Protein AF-A0A7S2K920-F1 (afdb_monomer_lite)

Organism: NCBI:txid1333877

pLDDT: mean 74.58, std 16.19, range [29.73, 96.56]

Radius of gyration: 62.48 Å; chains: 1; bounding box: 174×34×189 Å

Structure (mmCIF, N/CA/C/O backbone):
data_AF-A0A7S2K920-F1
#
_entry.id   AF-A0A7S2K920-F1
#
loop_
_atom_site.group_PDB
_atom_site.id
_atom_site.type_symbol
_atom_site.label_atom_id
_atom_site.label_alt_id
_atom_site.label_comp_id
_atom_site.label_asym_id
_atom_site.label_entity_id
_atom_site.label_seq_id
_atom_site.pdbx_PDB_ins_code
_atom_site.Cartn_x
_atom_site.Cartn_y
_atom_site.Cartn_z
_atom_site.occupancy
_atom_site.B_iso_or_equiv
_atom_site.auth_seq_id
_atom_site.auth_comp_id
_atom_site.auth_asym_id
_atom_site.auth_atom_id
_atom_site.pdbx_PDB_model_num
ATOM 1 N N . GLY A 1 1 ? -125.635 1.449 129.307 1.00 36.34 1 GLY A N 1
ATOM 2 C CA . GLY A 1 1 ? -125.920 0.039 129.609 1.00 36.34 1 GLY A CA 1
ATOM 3 C C . GLY A 1 1 ? -125.284 -0.800 128.534 1.00 36.34 1 GLY A C 1
ATOM 4 O O . GLY A 1 1 ? -125.425 -0.451 127.369 1.00 36.34 1 GLY A O 1
ATOM 5 N N . THR A 1 2 ? -124.521 -1.807 128.937 1.00 42.47 2 THR A N 1
ATOM 6 C CA . THR A 1 2 ? -124.065 -2.918 128.097 1.00 42.47 2 THR A CA 1
ATOM 7 C C . THR A 1 2 ? -125.245 -3.840 127.763 1.00 42.47 2 THR A C 1
ATOM 9 O O . THR A 1 2 ? -126.232 -3.823 128.497 1.00 42.47 2 THR A O 1
ATOM 12 N N . ASP A 1 3 ? -125.154 -4.584 126.651 1.00 44.59 3 ASP A N 1
ATOM 13 C CA . ASP A 1 3 ? -125.366 -6.050 126.553 1.00 44.59 3 ASP A CA 1
ATOM 14 C C . ASP A 1 3 ? -125.820 -6.501 125.145 1.00 44.59 3 ASP A C 1
ATOM 16 O O . ASP A 1 3 ? -126.677 -5.875 124.525 1.00 44.59 3 ASP A O 1
ATOM 20 N N . GLY A 1 4 ? -125.275 -7.642 124.690 1.00 47.78 4 GLY A N 1
ATOM 21 C CA . GLY A 1 4 ? -125.864 -8.525 123.662 1.00 47.78 4 GLY A CA 1
ATOM 22 C C . GLY A 1 4 ? -125.189 -8.508 122.279 1.00 47.78 4 GLY A C 1
ATOM 23 O O . GLY A 1 4 ? -125.564 -7.696 121.447 1.00 47.78 4 GLY A O 1
ATOM 24 N N . THR A 1 5 ? -124.115 -9.270 122.008 1.00 49.41 5 THR A N 1
ATOM 25 C CA . THR A 1 5 ? -124.094 -10.674 121.496 1.00 49.41 5 THR A CA 1
ATOM 26 C C . THR A 1 5 ? -124.730 -10.794 120.098 1.00 49.41 5 THR A C 1
ATOM 28 O O . THR A 1 5 ? -125.907 -10.515 119.946 1.00 49.41 5 THR A O 1
ATOM 31 N N . SER A 1 6 ? -124.022 -11.173 119.027 1.00 45.69 6 SER A N 1
ATOM 32 C CA . SER A 1 6 ? -123.677 -12.574 118.727 1.00 45.69 6 SER A CA 1
ATOM 33 C C . SER A 1 6 ? -122.633 -12.731 117.605 1.00 45.69 6 SER A C 1
ATOM 35 O O . SER A 1 6 ? -122.536 -11.922 116.688 1.00 45.69 6 SER A O 1
ATOM 37 N N . ALA A 1 7 ? -121.872 -13.821 117.711 1.00 53.84 7 ALA A N 1
ATOM 38 C CA . ALA A 1 7 ? -120.702 -14.196 116.926 1.00 53.84 7 ALA A CA 1
ATOM 39 C C . ALA A 1 7 ? -120.964 -14.472 115.431 1.00 53.84 7 ALA A C 1
ATOM 41 O O . ALA A 1 7 ? -121.922 -15.158 115.076 1.00 53.84 7 ALA A O 1
ATOM 42 N N . GLN A 1 8 ? -120.034 -14.027 114.578 1.00 58.81 8 GLN A N 1
ATOM 43 C CA . GLN A 1 8 ? -119.962 -14.353 113.151 1.00 58.81 8 GLN A CA 1
ATOM 44 C C . GLN A 1 8 ? -118.648 -15.096 112.852 1.00 58.81 8 GLN A C 1
ATOM 46 O O . GLN A 1 8 ? -117.591 -14.735 113.366 1.00 58.81 8 GLN A O 1
ATOM 51 N N . GLY A 1 9 ? -118.755 -16.187 112.087 1.00 52.94 9 GLY A N 1
ATOM 52 C CA . GLY A 1 9 ? -117.751 -17.248 111.956 1.00 52.94 9 GLY A CA 1
ATOM 53 C C . GLY A 1 9 ? -116.398 -16.847 111.354 1.00 52.94 9 GLY A C 1
ATOM 54 O O . GLY A 1 9 ? -116.281 -15.898 110.583 1.00 52.94 9 GLY A O 1
ATOM 55 N N . MET A 1 10 ? -115.372 -17.624 111.713 1.00 56.47 10 MET A N 1
ATOM 56 C CA . MET A 1 10 ? -113.980 -17.448 111.289 1.00 56.47 10 MET A CA 1
ATOM 57 C C . MET A 1 10 ? -113.788 -17.707 109.786 1.00 56.47 10 MET A C 1
ATOM 59 O O . MET A 1 10 ? -114.275 -18.699 109.243 1.00 56.47 10 MET A O 1
ATOM 63 N N . GLN A 1 11 ? -113.022 -16.837 109.125 1.00 65.81 11 GLN A N 1
ATOM 64 C CA . GLN A 1 11 ? -112.606 -16.983 107.729 1.00 65.81 11 GLN A CA 1
ATOM 65 C C . GLN A 1 11 ? -111.514 -18.063 107.602 1.00 65.81 11 GLN A C 1
ATOM 67 O O . GLN A 1 11 ? -110.538 -18.054 108.352 1.00 65.81 11 GLN A O 1
ATOM 72 N N . GLY A 1 12 ? -111.681 -19.004 106.665 1.00 62.00 12 GLY A N 1
ATOM 73 C CA . GLY A 1 12 ? -110.702 -20.067 106.404 1.00 62.00 12 GLY A CA 1
ATOM 74 C C . GLY A 1 12 ? -109.358 -19.528 105.882 1.00 62.00 12 GLY A C 1
ATOM 75 O O . GLY A 1 12 ? -109.328 -18.461 105.264 1.00 62.00 12 GLY A O 1
ATOM 76 N N . PRO A 1 13 ? -108.237 -20.239 106.115 1.00 72.00 13 PRO A N 1
ATOM 77 C CA . PRO A 1 13 ? -106.909 -19.761 105.739 1.00 72.00 13 PRO A CA 1
ATOM 78 C C . PRO A 1 13 ? -106.759 -19.611 104.209 1.00 72.00 13 PRO A C 1
ATOM 80 O O . PRO A 1 13 ? -107.306 -20.427 103.462 1.00 72.00 13 PRO A O 1
ATOM 83 N N . PRO A 1 14 ? -105.994 -18.615 103.719 1.00 75.12 14 PRO A N 1
ATOM 84 C CA . PRO A 1 14 ? -105.718 -18.445 102.291 1.00 75.12 14 PRO A CA 1
ATOM 85 C C . PRO A 1 14 ? -105.053 -19.685 101.665 1.00 75.12 14 PRO A C 1
ATOM 87 O O . PRO A 1 14 ? -104.164 -20.297 102.260 1.00 75.12 14 PRO A O 1
ATOM 90 N N . GLY A 1 15 ? -105.471 -20.050 100.448 1.00 64.56 15 GLY A N 1
ATOM 91 C CA . GLY A 1 15 ? -104.930 -21.194 99.704 1.00 64.56 15 GLY A CA 1
ATOM 92 C C . GLY A 1 15 ? -103.431 -21.068 99.389 1.00 64.56 15 GLY A C 1
ATOM 93 O O . GLY A 1 15 ? -102.906 -19.970 99.208 1.00 64.56 15 GLY A O 1
ATOM 94 N N . LYS A 1 16 ? -102.726 -22.207 99.315 1.00 70.88 16 LYS A N 1
ATOM 95 C CA . LYS A 1 16 ? -101.277 -22.262 99.045 1.00 70.88 16 LYS A CA 1
ATOM 96 C C . LYS A 1 16 ? -100.944 -21.656 97.674 1.00 70.88 16 LYS A C 1
ATOM 98 O O . LYS A 1 16 ? -101.599 -21.971 96.684 1.00 70.88 16 LYS A O 1
ATOM 103 N N . ALA A 1 17 ? -99.890 -20.840 97.615 1.00 71.62 17 ALA A N 1
ATOM 104 C CA . ALA A 1 17 ? -99.399 -20.235 96.377 1.00 71.62 17 ALA A CA 1
ATOM 105 C C . ALA A 1 17 ? -99.019 -21.297 95.323 1.00 71.62 17 ALA A C 1
ATOM 107 O O . ALA A 1 17 ? -98.394 -22.312 95.644 1.00 71.62 17 ALA A O 1
ATOM 108 N N . GLY A 1 18 ? -99.388 -21.052 94.061 1.00 67.69 18 GLY A N 1
ATOM 109 C CA . GLY A 1 18 ? -99.068 -21.929 92.932 1.00 67.69 18 GLY A CA 1
ATOM 110 C C . GLY A 1 18 ? -97.559 -22.050 92.687 1.00 67.69 18 GLY A C 1
ATOM 111 O O . GLY A 1 18 ? -96.798 -21.110 92.920 1.00 67.69 18 GLY A O 1
ATOM 112 N N . ARG A 1 19 ? -97.109 -23.222 92.219 1.00 72.44 19 ARG A N 1
ATOM 113 C CA . ARG A 1 19 ? -95.690 -23.473 91.918 1.00 72.44 19 ARG A CA 1
ATOM 114 C C . ARG A 1 19 ? -95.221 -22.582 90.761 1.00 72.44 19 ARG A C 1
ATOM 116 O O . ARG A 1 19 ? -95.917 -22.445 89.759 1.00 72.44 19 ARG A O 1
ATOM 123 N N . ARG A 1 20 ? -94.020 -22.010 90.892 1.00 74.94 20 ARG A N 1
ATOM 124 C CA . ARG A 1 20 ? -93.349 -21.253 89.825 1.00 74.94 20 ARG A CA 1
ATOM 125 C C . ARG A 1 20 ? -93.059 -22.187 88.641 1.00 74.94 20 ARG A C 1
ATOM 127 O O . ARG A 1 20 ? -92.568 -23.294 88.856 1.00 74.94 20 ARG A O 1
ATOM 134 N N . GLY A 1 21 ? -93.377 -21.747 87.422 1.00 74.12 21 GLY A N 1
ATOM 135 C CA . GLY A 1 21 ? -93.100 -22.503 86.195 1.00 74.12 21 GLY A CA 1
ATOM 136 C C . GLY A 1 21 ? -91.595 -22.716 85.961 1.00 74.12 21 GLY A C 1
ATOM 137 O O . GLY A 1 21 ? -90.784 -21.965 86.512 1.00 74.12 21 GLY A O 1
ATOM 138 N N . PRO A 1 22 ? -91.206 -23.740 85.180 1.00 76.81 22 PRO A N 1
ATOM 139 C CA . PRO A 1 22 ? -89.803 -24.033 84.903 1.00 76.81 22 PRO A CA 1
ATOM 140 C C . PRO A 1 22 ? -89.124 -22.890 84.131 1.00 76.81 22 PRO A C 1
ATOM 142 O O . PRO A 1 22 ? -89.754 -22.194 83.335 1.00 76.81 22 PRO A O 1
ATOM 145 N N . VAL A 1 23 ? -87.826 -22.702 84.380 1.00 78.12 23 VAL A N 1
ATOM 146 C CA . VAL A 1 23 ? -86.980 -21.732 83.669 1.00 78.12 23 VAL A CA 1
ATOM 147 C C . VAL A 1 23 ? -86.791 -22.197 82.219 1.00 78.12 23 VAL A C 1
ATOM 149 O O . VAL A 1 23 ? -86.517 -23.372 81.985 1.00 78.12 23 VAL A O 1
ATOM 152 N N . GLY A 1 24 ? -86.960 -21.289 81.252 1.00 74.38 24 GLY A N 1
ATOM 153 C CA . GLY A 1 24 ? -86.782 -21.584 79.826 1.00 74.38 24 GLY A CA 1
ATOM 154 C C . GLY A 1 24 ? -85.335 -21.944 79.471 1.00 74.38 24 GLY A C 1
ATOM 155 O O . GLY A 1 24 ? -84.396 -21.470 80.109 1.00 74.38 24 GLY A O 1
ATOM 156 N N . PHE A 1 25 ? -85.153 -22.787 78.453 1.00 78.81 25 PHE A N 1
ATOM 157 C CA . PHE A 1 25 ? -83.826 -23.215 78.002 1.00 78.81 25 PHE A CA 1
ATOM 158 C C . PHE A 1 25 ? -83.006 -22.047 77.412 1.00 78.81 25 PHE A C 1
ATOM 160 O O . PHE A 1 25 ? -83.587 -21.165 76.774 1.00 78.81 25 PHE A O 1
ATOM 167 N N . PRO A 1 26 ? -81.667 -22.039 77.577 1.00 78.69 26 PRO A N 1
ATOM 168 C CA . PRO A 1 26 ? -80.793 -21.061 76.929 1.00 78.69 26 PRO A CA 1
ATOM 169 C C . PRO A 1 26 ? -80.885 -21.127 75.397 1.00 78.69 26 PRO A C 1
ATOM 171 O O . PRO A 1 26 ? -80.968 -22.213 74.823 1.00 78.69 26 PRO A O 1
ATOM 174 N N . GLY A 1 27 ? -80.847 -19.965 74.739 1.00 78.50 27 GLY A N 1
ATOM 175 C CA . GLY A 1 27 ? -80.849 -19.867 73.276 1.00 78.50 27 GLY A CA 1
ATOM 176 C C . GLY A 1 27 ? -79.582 -20.448 72.637 1.00 78.50 27 GLY A C 1
ATOM 177 O O . GLY A 1 27 ? -78.513 -20.468 73.247 1.00 78.50 27 GLY A O 1
ATOM 178 N N . SER A 1 28 ? -79.704 -20.923 71.398 1.00 80.44 28 SER A N 1
ATOM 179 C CA . SER A 1 28 ? -78.598 -21.487 70.615 1.00 80.44 28 SER A CA 1
ATOM 180 C C . SER A 1 28 ? -77.498 -20.442 70.348 1.00 80.44 28 SER A C 1
ATOM 182 O O . SER A 1 28 ? -77.830 -19.280 70.100 1.00 80.44 28 SER A O 1
ATOM 184 N N . PRO A 1 29 ? -76.204 -20.823 70.332 1.00 81.12 29 PRO A N 1
ATOM 185 C CA . PRO A 1 29 ? -75.129 -19.934 69.893 1.00 81.12 29 PRO A CA 1
ATOM 186 C C . PRO A 1 29 ? -75.353 -19.430 68.460 1.00 81.12 29 PRO A C 1
ATOM 188 O O . PRO A 1 29 ? -75.799 -20.186 67.595 1.00 81.12 29 PRO A O 1
ATOM 191 N N . GLY A 1 30 ? -75.033 -18.157 68.210 1.00 81.50 30 GLY A N 1
ATOM 192 C CA . GLY A 1 30 ? -75.145 -17.553 66.880 1.00 81.50 30 GLY A CA 1
ATOM 193 C C . GLY A 1 30 ? -74.160 -18.152 65.861 1.00 81.50 30 GLY A C 1
ATOM 194 O O . GLY A 1 30 ? -73.151 -18.745 66.252 1.00 81.50 30 GLY A O 1
ATOM 195 N N . PRO A 1 31 ? -74.429 -18.002 64.551 1.00 82.44 31 PRO A N 1
ATOM 196 C CA . PRO A 1 31 ? -73.541 -18.495 63.501 1.00 82.44 31 PRO A CA 1
ATOM 197 C C . PRO A 1 31 ? -72.173 -17.795 63.538 1.00 82.44 31 PRO A C 1
ATOM 199 O O . PRO A 1 31 ? -72.061 -16.625 63.909 1.00 82.44 31 PRO A O 1
ATOM 202 N N . LYS A 1 32 ? -71.124 -18.517 63.127 1.00 82.88 32 LYS A N 1
ATOM 203 C CA . LYS A 1 32 ? -69.766 -17.972 62.976 1.00 82.88 32 LYS A CA 1
ATOM 204 C C . LYS A 1 32 ? -69.778 -16.863 61.912 1.00 82.88 32 LYS A C 1
ATOM 206 O O . LYS A 1 32 ? -70.389 -17.037 60.861 1.00 82.88 32 LYS A O 1
ATOM 211 N N . GLY A 1 33 ? -69.126 -15.733 62.196 1.00 82.38 33 GLY A N 1
ATOM 212 C CA . GLY A 1 33 ? -69.029 -14.610 61.258 1.00 82.38 33 GLY A CA 1
ATOM 213 C C . GLY A 1 33 ? -68.275 -14.969 59.965 1.00 82.38 33 GLY A C 1
ATOM 214 O O . GLY A 1 33 ? -67.534 -15.957 59.956 1.00 82.38 33 GLY A O 1
ATOM 215 N N . PRO A 1 34 ? -68.461 -14.188 58.884 1.00 83.12 34 PRO A N 1
ATOM 216 C CA . PRO A 1 34 ? -67.770 -14.407 57.616 1.00 83.12 34 PRO A CA 1
ATOM 217 C C . PRO A 1 34 ? -66.253 -14.241 57.765 1.00 83.12 34 PRO A C 1
ATOM 219 O O . PRO A 1 34 ? -65.772 -13.501 58.625 1.00 83.12 34 PRO A O 1
ATOM 222 N N . GLU A 1 35 ? -65.510 -14.946 56.917 1.00 83.44 35 GLU A N 1
ATOM 223 C CA . GLU A 1 35 ? -64.057 -14.828 56.827 1.00 83.44 35 GLU A CA 1
ATOM 224 C C . GLU A 1 35 ? -63.667 -13.428 56.321 1.00 83.44 35 GLU A C 1
ATOM 226 O O . GLU A 1 35 ? -64.371 -12.833 55.502 1.00 83.44 35 GLU A O 1
ATOM 231 N N . GLY A 1 36 ? -62.589 -12.865 56.874 1.00 82.06 36 GLY A N 1
ATOM 232 C CA . GLY A 1 36 ? -62.121 -11.529 56.504 1.00 82.06 36 GLY A CA 1
ATOM 233 C C . GLY A 1 36 ? -61.579 -11.479 55.069 1.00 82.06 36 GLY A C 1
ATOM 234 O O . GLY A 1 36 ? -61.236 -12.520 54.510 1.00 82.06 36 GLY A O 1
ATOM 235 N N . PRO A 1 37 ? -61.485 -10.284 54.459 1.00 82.00 37 PRO A N 1
ATOM 236 C CA . PRO A 1 37 ? -60.909 -10.133 53.126 1.00 82.00 37 PRO A CA 1
ATOM 237 C C . PRO A 1 37 ? -59.432 -10.551 53.100 1.00 82.00 37 PRO A C 1
ATOM 239 O O . PRO A 1 37 ? -58.703 -10.365 54.077 1.00 82.00 37 PRO A O 1
ATOM 242 N N . GLU A 1 38 ? -58.998 -11.091 51.960 1.00 82.81 38 GLU A N 1
ATOM 243 C CA . GLU A 1 38 ? -57.605 -11.462 51.713 1.00 82.81 38 GLU A CA 1
ATOM 244 C C . GLU A 1 38 ? -56.688 -10.227 51.803 1.00 82.81 38 GLU A C 1
ATOM 246 O O . GLU A 1 38 ? -57.046 -9.128 51.368 1.00 82.81 38 GLU A O 1
ATOM 251 N N . GLY A 1 39 ? -55.515 -10.394 52.421 1.00 78.12 39 GLY A N 1
ATOM 252 C CA . GLY A 1 39 ? -54.540 -9.314 52.578 1.00 78.12 39 GLY A CA 1
ATOM 253 C C . GLY A 1 39 ? -53.919 -8.886 51.239 1.00 78.12 39 GLY A C 1
ATOM 254 O O . GLY A 1 39 ? -53.926 -9.655 50.279 1.00 78.12 39 GLY A O 1
ATOM 255 N N . PRO A 1 40 ? -53.355 -7.668 51.147 1.00 79.94 40 PRO A N 1
ATOM 256 C CA . PRO A 1 40 ? -52.679 -7.224 49.933 1.00 79.94 40 PRO A CA 1
ATOM 257 C C . PRO A 1 40 ? -51.454 -8.107 49.614 1.00 79.94 40 PRO A C 1
ATOM 259 O O . P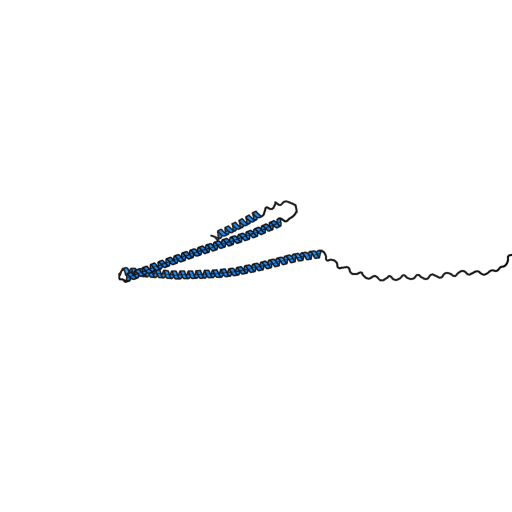RO A 1 40 ? -50.801 -8.595 50.543 1.00 79.94 40 PRO A O 1
ATOM 262 N N . PRO A 1 41 ? -51.096 -8.273 48.325 1.00 77.62 41 PRO A N 1
ATOM 263 C CA . PRO A 1 41 ? -49.893 -8.995 47.918 1.00 77.62 41 PRO A CA 1
ATOM 264 C C . PRO A 1 41 ? -48.631 -8.451 48.605 1.00 77.62 41 PRO A C 1
ATOM 266 O O . PRO A 1 41 ? -48.457 -7.236 48.740 1.00 77.62 41 PRO A O 1
ATOM 269 N N . GLY A 1 42 ? -47.738 -9.349 49.029 1.00 71.81 42 GLY A N 1
ATOM 270 C CA . GLY A 1 42 ? -46.456 -8.981 49.637 1.00 71.81 42 GLY A CA 1
ATOM 271 C C . GLY A 1 42 ? -45.525 -8.277 48.643 1.00 71.81 42 GLY A C 1
ATOM 272 O O . GLY A 1 42 ? -45.539 -8.581 47.451 1.00 71.81 42 GLY A O 1
ATOM 273 N N . ARG A 1 43 ? -44.702 -7.335 49.125 1.00 71.88 43 ARG A N 1
ATOM 274 C CA . ARG A 1 43 ? -43.657 -6.707 48.297 1.00 71.88 43 ARG A CA 1
ATOM 275 C C . ARG A 1 43 ? -42.613 -7.746 47.862 1.00 71.88 43 ARG A C 1
ATOM 277 O O . ARG A 1 43 ? -42.320 -8.643 48.658 1.00 71.88 43 ARG A O 1
ATOM 284 N N . PRO A 1 44 ? -42.041 -7.614 46.650 1.00 71.56 44 PRO A N 1
ATOM 285 C CA . PRO A 1 44 ? -40.962 -8.487 46.207 1.00 71.56 44 PRO A CA 1
ATOM 286 C C . PRO A 1 44 ? -39.778 -8.429 47.188 1.00 71.56 44 PRO A C 1
ATOM 288 O O . PRO A 1 44 ? -39.560 -7.392 47.828 1.00 71.56 44 PRO A O 1
ATOM 291 N N . PRO A 1 45 ? -39.027 -9.532 47.355 1.00 77.62 45 PRO A N 1
ATOM 292 C CA . PRO A 1 45 ? -37.877 -9.558 48.245 1.00 77.62 45 PRO A CA 1
ATOM 293 C C . PRO A 1 45 ? -36.810 -8.560 47.768 1.00 77.62 45 PRO A C 1
ATOM 295 O O . PRO A 1 45 ? -36.560 -8.483 46.566 1.00 77.62 45 PRO A O 1
ATOM 298 N N . PRO A 1 46 ? -36.105 -7.864 48.677 1.00 78.00 46 PRO A N 1
ATOM 299 C CA . PRO A 1 46 ? -35.030 -6.928 48.313 1.00 78.00 46 PRO A CA 1
ATOM 300 C C . PRO A 1 46 ? -33.883 -7.590 47.529 1.00 78.00 46 PRO A C 1
ATOM 302 O O . PRO A 1 46 ? -33.113 -6.922 46.847 1.00 78.00 46 PRO A O 1
ATOM 305 N N . GLU A 1 47 ? -33.773 -8.915 47.600 1.00 80.56 47 GLU A N 1
ATOM 306 C CA . GLU A 1 47 ? -32.833 -9.710 46.814 1.00 80.56 47 GLU A CA 1
ATOM 307 C C . GLU A 1 47 ? -33.152 -9.687 45.308 1.00 80.56 47 GLU A C 1
ATOM 309 O O . GLU A 1 47 ? -32.242 -9.719 44.486 1.00 80.56 47 GLU A O 1
ATOM 314 N N . GLN A 1 48 ? -34.426 -9.564 44.926 1.00 79.88 48 GLN A N 1
ATOM 315 C CA . GLN A 1 48 ? -34.862 -9.570 43.528 1.00 79.88 48 GLN A CA 1
ATOM 316 C C . GLN A 1 48 ? -34.419 -8.299 42.786 1.00 79.88 48 GLN A C 1
ATOM 318 O O . GLN A 1 48 ? -33.889 -8.387 41.682 1.00 79.88 48 GLN A O 1
ATOM 323 N N . GLU A 1 49 ? -34.514 -7.139 43.441 1.00 81.69 49 GLU A N 1
ATOM 324 C CA . GLU A 1 49 ? -34.019 -5.858 42.911 1.00 81.69 49 GLU A CA 1
ATOM 325 C C . GLU A 1 49 ? -32.489 -5.871 42.711 1.00 81.69 49 GLU A C 1
ATOM 327 O O . GLU A 1 49 ? -31.966 -5.263 41.775 1.00 81.69 49 GLU A O 1
ATOM 332 N N . ALA A 1 50 ? -31.751 -6.591 43.567 1.00 84.00 50 ALA A N 1
ATOM 333 C CA . ALA A 1 50 ? -30.302 -6.740 43.433 1.00 84.00 50 ALA A CA 1
ATOM 334 C C . ALA A 1 50 ? -29.916 -7.577 42.200 1.00 84.00 50 ALA A C 1
ATOM 336 O O . ALA A 1 50 ? -28.975 -7.220 41.486 1.00 84.00 50 ALA A O 1
ATOM 337 N N . TRP A 1 51 ? -30.654 -8.658 41.927 1.00 85.31 51 TRP A N 1
ATOM 338 C CA . TRP A 1 51 ? -30.450 -9.488 40.737 1.00 85.31 51 TRP A CA 1
ATOM 339 C C . TRP A 1 51 ? -30.821 -8.759 39.443 1.00 85.31 51 TRP A C 1
ATOM 341 O O . TRP A 1 51 ? -30.078 -8.854 38.469 1.00 85.31 51 TRP A O 1
ATOM 351 N N . GLU A 1 52 ? -31.918 -7.998 39.434 1.00 89.50 52 GLU A N 1
ATOM 352 C CA . GLU A 1 52 ? -32.335 -7.197 38.274 1.00 89.50 52 GLU A CA 1
ATOM 353 C C . GLU A 1 52 ? -31.271 -6.162 37.895 1.00 89.50 52 GLU A C 1
ATOM 355 O O . GLU A 1 52 ? -30.835 -6.113 36.746 1.00 89.50 52 GLU A O 1
ATOM 360 N N . LYS A 1 53 ? -30.751 -5.420 38.879 1.00 90.25 53 LYS A N 1
ATOM 361 C CA . LYS A 1 53 ? -29.692 -4.434 38.640 1.00 90.25 53 LYS A CA 1
ATOM 362 C C . LYS A 1 53 ? -28.406 -5.068 38.100 1.00 90.25 53 LYS A C 1
ATOM 364 O O . LYS A 1 53 ? -27.766 -4.515 37.212 1.00 90.25 53 LYS A O 1
ATOM 369 N N . MET A 1 54 ? -28.027 -6.233 38.626 1.00 91.19 54 MET A N 1
ATOM 370 C CA . MET A 1 54 ? -26.845 -6.959 38.156 1.00 91.19 54 MET A CA 1
ATOM 371 C C . MET A 1 54 ? -27.012 -7.447 36.710 1.00 91.19 54 MET A C 1
ATOM 373 O O . MET A 1 54 ? -26.060 -7.397 35.934 1.00 91.19 54 MET A O 1
ATOM 377 N N . LEU A 1 55 ? -28.211 -7.901 36.332 1.00 93.62 55 LEU A N 1
ATOM 378 C CA . LEU A 1 55 ? -28.515 -8.298 34.956 1.00 93.62 55 LEU A CA 1
ATOM 379 C C . LEU A 1 55 ? -28.483 -7.104 33.998 1.00 93.62 55 LEU A C 1
ATOM 381 O O . LEU A 1 55 ? -27.907 -7.232 32.919 1.00 93.62 55 LEU A O 1
ATOM 385 N N . ASP A 1 56 ? -29.016 -5.951 34.403 1.00 94.62 56 ASP A N 1
ATOM 386 C CA . ASP A 1 56 ? -28.942 -4.715 33.617 1.00 94.62 56 ASP A CA 1
ATOM 387 C C . ASP A 1 56 ? -27.490 -4.259 33.400 1.00 94.62 56 ASP A C 1
ATOM 389 O O . ASP A 1 56 ? -27.109 -3.904 32.280 1.00 94.62 56 ASP A O 1
ATOM 393 N N . ASP A 1 57 ? -26.647 -4.342 34.436 1.00 95.12 57 ASP A N 1
ATOM 394 C CA . ASP A 1 57 ? -25.217 -4.035 34.329 1.00 95.12 57 ASP A CA 1
ATOM 395 C C . ASP A 1 57 ? -24.521 -4.972 33.320 1.00 95.12 57 ASP A C 1
ATOM 397 O O . ASP A 1 57 ? -23.775 -4.514 32.448 1.00 95.12 57 ASP A O 1
ATOM 401 N N . TYR A 1 58 ? -24.792 -6.284 33.372 1.00 95.31 58 TYR A N 1
ATOM 402 C CA . TYR A 1 58 ? -24.249 -7.235 32.392 1.00 95.31 58 TYR A CA 1
ATOM 403 C C . TYR A 1 58 ? -24.765 -6.984 30.977 1.00 95.31 58 TYR A C 1
ATOM 405 O O . TYR A 1 58 ? -23.979 -7.021 30.027 1.00 95.31 58 TYR A O 1
ATOM 413 N N . GLN A 1 59 ? -26.058 -6.702 30.829 1.00 95.94 59 GLN A N 1
ATOM 414 C CA . GLN A 1 59 ? -26.677 -6.376 29.549 1.00 95.94 59 GLN A CA 1
ATOM 415 C C . GLN A 1 59 ? -25.999 -5.150 28.920 1.00 95.94 59 GLN A C 1
ATOM 417 O O . GLN A 1 59 ? -25.680 -5.169 27.728 1.00 95.94 59 GLN A O 1
ATOM 422 N N . GLY A 1 60 ? -25.711 -4.120 29.725 1.00 95.81 60 GLY A N 1
ATOM 423 C CA . GLY A 1 60 ? -24.997 -2.913 29.304 1.00 95.81 60 GLY A CA 1
ATOM 424 C C . GLY A 1 60 ? -23.550 -3.183 28.881 1.00 95.81 60 GLY A C 1
ATOM 425 O O . GLY A 1 60 ? -23.087 -2.681 27.853 1.00 95.81 60 GLY A O 1
ATOM 426 N N . VAL A 1 61 ? -22.829 -4.026 29.627 1.00 96.56 61 VAL A N 1
ATOM 427 C CA . VAL A 1 61 ? -21.466 -4.434 29.248 1.00 96.56 61 VAL A CA 1
ATOM 428 C C . VAL A 1 61 ? -21.476 -5.196 27.923 1.00 96.56 61 VAL A C 1
ATOM 430 O O . VAL A 1 61 ? -20.669 -4.881 27.047 1.00 96.56 61 VAL A O 1
ATOM 433 N N . ILE A 1 62 ? -22.395 -6.149 27.739 1.00 95.19 62 ILE A N 1
ATOM 434 C CA . ILE A 1 62 ? -22.503 -6.942 26.505 1.00 95.19 62 ILE A CA 1
ATOM 435 C C . ILE A 1 62 ? -22.809 -6.044 25.306 1.00 95.19 62 ILE A C 1
ATOM 437 O O . ILE A 1 62 ? -22.079 -6.103 24.319 1.00 95.19 62 ILE A O 1
ATOM 441 N N . THR A 1 63 ? -23.798 -5.155 25.408 1.00 95.06 63 THR A N 1
ATOM 442 C CA . THR A 1 63 ? -24.120 -4.216 24.316 1.00 95.06 63 THR A CA 1
ATOM 443 C C . THR A 1 63 ? -22.937 -3.314 23.970 1.00 95.06 63 THR A C 1
ATOM 445 O O . THR A 1 63 ? -22.609 -3.152 22.797 1.00 95.06 63 THR A O 1
ATOM 448 N N . SER A 1 64 ? -22.203 -2.805 24.966 1.00 95.00 64 SER A N 1
ATOM 449 C CA . SER A 1 64 ? -21.004 -1.995 24.700 1.00 95.00 64 SER A CA 1
ATOM 450 C C . SER A 1 64 ? -19.887 -2.779 23.989 1.00 95.00 64 SER A C 1
ATOM 452 O O . SER A 1 64 ? -19.142 -2.225 23.171 1.00 95.00 64 SER A O 1
ATOM 454 N N . LEU A 1 65 ? -19.762 -4.076 24.287 1.00 94.62 65 LEU A N 1
ATOM 455 C CA . LEU A 1 65 ? -18.810 -4.969 23.634 1.00 94.62 65 LEU A CA 1
ATOM 456 C C . LEU A 1 65 ? -19.240 -5.283 22.201 1.00 94.62 65 LEU A C 1
ATOM 458 O O . LEU A 1 65 ? -18.391 -5.275 21.308 1.00 94.62 65 LEU A O 1
ATOM 462 N N . GLU A 1 66 ? -20.530 -5.517 21.970 1.00 95.44 66 GLU A N 1
ATOM 463 C CA . GLU A 1 66 ? -21.102 -5.732 20.640 1.00 95.44 66 GLU A CA 1
ATOM 464 C C . GLU A 1 66 ? -20.907 -4.505 19.750 1.00 95.44 66 GLU A C 1
ATOM 466 O O . GLU A 1 66 ? -20.392 -4.640 18.639 1.00 95.44 66 GLU A O 1
ATOM 471 N N . ASP A 1 67 ? -21.186 -3.305 20.263 1.00 95.44 67 ASP A N 1
ATOM 472 C CA . ASP A 1 67 ? -20.975 -2.054 19.536 1.00 95.44 67 ASP A CA 1
ATOM 473 C C . ASP A 1 67 ? -19.501 -1.860 19.172 1.00 95.44 67 ASP A C 1
ATOM 475 O O . ASP A 1 67 ? -19.169 -1.583 18.015 1.00 95.44 67 ASP A O 1
ATOM 479 N N . ARG A 1 68 ? -18.581 -2.049 20.127 1.00 95.31 68 ARG A N 1
ATOM 480 C CA . ARG A 1 68 ? -17.134 -1.950 19.864 1.00 95.31 68 ARG A CA 1
ATOM 481 C C . ARG A 1 68 ? -16.660 -2.997 18.861 1.00 95.31 68 ARG A C 1
ATOM 483 O O . ARG A 1 68 ? -15.838 -2.683 18.000 1.00 95.31 68 ARG A O 1
ATOM 490 N N . SER A 1 69 ? -17.160 -4.225 18.970 1.00 93.88 69 SER A N 1
ATOM 491 C CA . SER A 1 69 ? -16.842 -5.320 18.054 1.00 93.88 69 SER A CA 1
ATOM 492 C C . SER A 1 69 ? -17.327 -5.011 16.639 1.00 93.88 69 SER A C 1
ATOM 494 O O . SER A 1 69 ? -16.549 -5.109 15.692 1.00 93.88 69 SER A O 1
ATOM 496 N N . ALA A 1 70 ? -18.565 -4.531 16.495 1.00 93.44 70 ALA A N 1
ATOM 497 C CA . ALA A 1 70 ? -19.142 -4.137 15.216 1.00 93.44 70 ALA A CA 1
ATOM 498 C C . ALA A 1 70 ? -18.361 -2.980 14.572 1.00 93.44 70 ALA A C 1
ATOM 500 O O . ALA A 1 70 ? -18.021 -3.046 13.388 1.00 93.44 70 ALA A O 1
ATOM 501 N N . HIS A 1 71 ? -18.001 -1.954 15.350 1.00 94.50 71 HIS A N 1
ATOM 502 C CA . HIS A 1 71 ? -17.177 -0.842 14.866 1.00 94.50 71 HIS A CA 1
ATOM 503 C C . HIS A 1 71 ? -15.779 -1.302 14.437 1.00 94.50 71 HIS A C 1
ATOM 505 O O . HIS A 1 71 ? -15.300 -0.908 13.372 1.00 94.50 71 HIS A O 1
ATOM 511 N N . SER A 1 72 ? -15.132 -2.154 15.236 1.00 94.50 72 SER A N 1
ATOM 512 C CA . SER A 1 72 ? -13.817 -2.716 14.914 1.00 94.50 72 SER A CA 1
ATOM 513 C C . SER A 1 72 ? -13.868 -3.565 13.642 1.00 94.50 72 SER A C 1
ATOM 515 O O . SER A 1 72 ? -13.070 -3.355 12.731 1.00 94.50 72 SER A O 1
ATOM 517 N N . ALA A 1 73 ? -14.848 -4.466 13.528 1.00 93.31 73 ALA A N 1
ATOM 518 C CA . ALA A 1 73 ? -15.036 -5.319 12.358 1.00 93.31 73 ALA A CA 1
ATOM 519 C C . ALA A 1 73 ? -15.281 -4.498 11.085 1.00 93.31 73 ALA A C 1
ATOM 521 O O . ALA A 1 73 ? -14.676 -4.772 10.048 1.00 93.31 73 ALA A O 1
ATOM 522 N N . LYS A 1 74 ? -16.110 -3.448 11.171 1.00 95.50 74 LYS A N 1
ATOM 523 C CA . LYS A 1 74 ? -16.339 -2.523 10.058 1.00 95.50 74 LYS A CA 1
ATOM 524 C C . LYS A 1 74 ? -15.047 -1.822 9.636 1.00 95.50 74 LYS A C 1
ATOM 526 O O . LYS A 1 74 ? -14.726 -1.836 8.451 1.00 95.50 74 LYS A O 1
ATOM 531 N N . LYS A 1 75 ? -14.286 -1.273 10.589 1.00 95.12 75 LYS A N 1
ATOM 532 C CA . LYS A 1 75 ? -13.015 -0.593 10.307 1.00 95.12 75 LYS A CA 1
ATOM 533 C C . LYS A 1 75 ? -11.987 -1.536 9.680 1.00 95.12 75 LYS A C 1
ATOM 535 O O . LYS A 1 75 ? -11.377 -1.187 8.679 1.00 95.12 75 LYS A O 1
ATOM 540 N N . VAL A 1 76 ? -11.836 -2.748 10.217 1.00 95.69 76 VAL A N 1
ATOM 541 C CA . VAL A 1 76 ? -10.946 -3.768 9.643 1.00 95.69 76 VAL A CA 1
ATOM 542 C C . VAL A 1 76 ? -11.361 -4.103 8.213 1.00 95.69 76 VAL A C 1
ATOM 544 O O . VAL A 1 76 ? -10.500 -4.242 7.351 1.00 95.69 76 VAL A O 1
ATOM 547 N N . ASN A 1 77 ? -12.660 -4.205 7.935 1.00 94.56 77 ASN A N 1
ATOM 548 C CA . ASN A 1 77 ? -13.143 -4.484 6.587 1.00 94.56 77 ASN A CA 1
ATOM 549 C C . ASN A 1 77 ? -12.897 -3.312 5.616 1.00 94.56 77 ASN A C 1
ATOM 551 O O . ASN A 1 77 ? -12.534 -3.541 4.463 1.00 94.56 77 ASN A O 1
ATOM 555 N N . GLU A 1 78 ? -13.045 -2.065 6.076 1.00 96.19 78 GLU A N 1
ATOM 556 C CA . GLU A 1 78 ? -12.685 -0.861 5.311 1.00 96.19 78 GLU A CA 1
ATOM 557 C C . GLU A 1 78 ? -11.177 -0.815 5.007 1.00 96.19 78 GLU A C 1
ATOM 559 O O . GLU A 1 78 ? -10.788 -0.659 3.846 1.00 96.19 78 GLU A O 1
ATOM 564 N N . ASP A 1 79 ? -10.331 -1.041 6.019 1.00 94.50 79 ASP A N 1
ATOM 565 C CA . ASP A 1 79 ? -8.870 -1.086 5.884 1.00 94.50 79 ASP A CA 1
ATOM 566 C C . ASP A 1 79 ? -8.431 -2.222 4.944 1.00 94.50 79 ASP A C 1
ATOM 568 O O . ASP A 1 79 ? -7.572 -2.037 4.077 1.00 94.50 79 ASP A O 1
ATOM 572 N N . LEU A 1 80 ? -9.055 -3.398 5.059 1.00 96.00 80 LEU A N 1
ATOM 573 C CA . LEU A 1 80 ? -8.788 -4.541 4.190 1.00 96.00 80 LEU A CA 1
ATOM 574 C C . LEU A 1 80 ? -9.183 -4.233 2.738 1.00 96.00 80 LEU A C 1
ATOM 576 O O . LEU A 1 80 ? -8.433 -4.552 1.812 1.00 96.00 80 LEU A O 1
ATOM 580 N N . GLY A 1 81 ? -10.312 -3.551 2.531 1.00 95.19 81 GLY A N 1
ATOM 581 C CA . GLY A 1 81 ? -10.732 -3.057 1.220 1.00 95.19 81 GLY A CA 1
ATOM 582 C C . GLY A 1 81 ? -9.703 -2.113 0.592 1.00 95.19 81 GLY A C 1
ATOM 583 O O . GLY A 1 81 ? -9.331 -2.291 -0.572 1.00 95.19 81 GLY A O 1
ATOM 584 N N . ALA A 1 82 ? -9.181 -1.158 1.366 1.00 95.06 82 ALA A N 1
ATOM 585 C CA . ALA A 1 82 ? -8.137 -0.240 0.911 1.00 95.06 82 ALA A CA 1
AT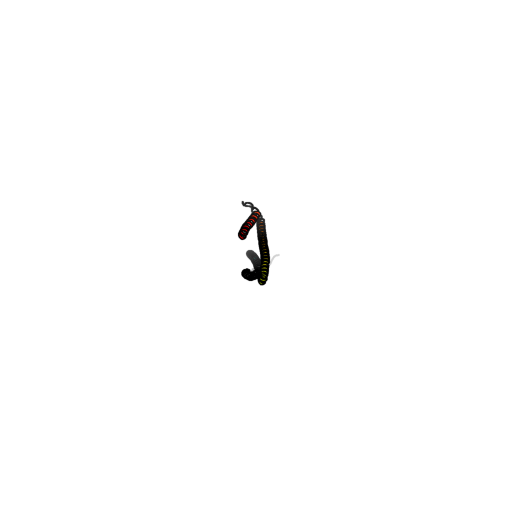OM 586 C C . ALA A 1 82 ? -6.823 -0.971 0.575 1.00 95.06 82 ALA A C 1
ATOM 588 O O . ALA A 1 82 ? -6.206 -0.702 -0.460 1.00 95.06 82 ALA A O 1
ATOM 589 N N . LEU A 1 83 ? -6.421 -1.948 1.396 1.00 93.12 83 LEU A N 1
ATOM 590 C CA . LEU A 1 83 ? -5.232 -2.768 1.146 1.00 93.12 83 LEU A CA 1
ATOM 591 C C . LEU A 1 83 ? -5.350 -3.582 -0.145 1.00 93.12 83 LEU A C 1
ATOM 593 O O . LEU A 1 83 ? -4.393 -3.631 -0.919 1.00 93.12 83 LEU A O 1
ATOM 597 N N . TYR A 1 84 ? -6.512 -4.178 -0.426 1.00 92.50 84 TYR A N 1
ATOM 598 C CA . TYR A 1 84 ? -6.729 -4.906 -1.679 1.00 92.50 84 TYR A CA 1
ATOM 599 C C . TYR A 1 84 ? -6.623 -3.996 -2.904 1.00 92.50 84 TYR A C 1
ATOM 601 O O . TYR A 1 84 ? -5.972 -4.357 -3.889 1.00 92.50 84 TYR A O 1
ATOM 609 N N . GLN A 1 85 ? -7.203 -2.795 -2.840 1.00 93.06 85 GLN A N 1
ATOM 610 C CA . GLN A 1 85 ? -7.072 -1.802 -3.910 1.00 93.06 85 GLN A CA 1
ATOM 611 C C . GLN A 1 85 ? -5.607 -1.404 -4.125 1.00 93.06 85 GLN A C 1
ATOM 613 O O . GLN A 1 85 ? -5.124 -1.349 -5.260 1.00 93.06 85 GLN A O 1
ATOM 618 N N . GLN A 1 86 ? -4.869 -1.183 -3.036 1.00 92.19 86 GLN A N 1
ATOM 619 C CA . GLN A 1 86 ? -3.456 -0.831 -3.099 1.00 92.19 86 GLN A CA 1
ATOM 620 C C . GLN A 1 86 ? -2.603 -1.980 -3.659 1.00 92.19 86 GLN A C 1
ATOM 622 O O . GLN A 1 86 ? -1.721 -1.749 -4.488 1.00 92.19 86 GLN A O 1
ATOM 627 N N . ALA A 1 87 ? -2.885 -3.225 -3.273 1.00 91.12 87 ALA A N 1
ATOM 628 C CA . ALA A 1 87 ? -2.212 -4.409 -3.800 1.00 91.12 87 ALA A CA 1
ATOM 629 C C . ALA A 1 87 ? -2.429 -4.562 -5.317 1.00 91.12 87 ALA A C 1
ATOM 631 O O . ALA A 1 87 ? -1.474 -4.822 -6.056 1.00 91.12 87 ALA A O 1
ATOM 632 N N . ALA A 1 88 ? -3.650 -4.321 -5.806 1.00 91.31 88 ALA A N 1
ATOM 633 C CA . ALA A 1 88 ? -3.952 -4.328 -7.238 1.00 91.31 88 ALA A CA 1
ATOM 634 C C . ALA A 1 88 ? -3.177 -3.236 -8.002 1.00 91.31 88 ALA A C 1
ATOM 636 O O . ALA A 1 88 ? -2.634 -3.480 -9.089 1.00 91.31 88 ALA A O 1
ATOM 637 N N . LEU A 1 89 ? -3.050 -2.042 -7.410 1.00 94.62 89 LEU A N 1
ATOM 638 C CA . LEU A 1 89 ? -2.240 -0.958 -7.966 1.00 94.62 89 LEU A CA 1
ATOM 639 C C . LEU A 1 89 ? -0.756 -1.348 -8.051 1.00 94.62 89 LEU A C 1
ATOM 641 O O . LEU A 1 89 ? -0.119 -1.137 -9.088 1.00 94.62 89 LEU A O 1
ATOM 645 N N . TYR A 1 90 ? -0.201 -1.942 -6.989 1.00 90.00 90 TYR A N 1
ATOM 646 C CA . TYR A 1 90 ? 1.185 -2.414 -6.977 1.00 90.00 90 TYR A CA 1
ATOM 647 C C . TYR A 1 90 ? 1.436 -3.479 -8.040 1.00 90.00 90 TYR A C 1
ATOM 649 O O . TYR A 1 90 ? 2.431 -3.392 -8.762 1.00 90.00 90 TYR A O 1
ATOM 657 N N . HIS A 1 91 ? 0.520 -4.436 -8.194 1.00 88.50 91 HIS A N 1
ATOM 658 C CA . HIS A 1 91 ? 0.631 -5.460 -9.228 1.00 88.50 91 HIS A CA 1
ATOM 659 C C . HIS A 1 91 ? 0.672 -4.841 -10.633 1.00 88.50 91 HIS A C 1
ATOM 661 O O . HIS A 1 91 ? 1.539 -5.174 -11.442 1.00 88.50 91 HIS A O 1
ATOM 667 N N . THR A 1 92 ? -0.200 -3.866 -10.902 1.00 92.94 92 THR A N 1
ATOM 668 C CA . THR A 1 92 ? -0.242 -3.158 -12.192 1.00 92.94 92 THR A CA 1
ATOM 669 C C . THR A 1 92 ? 1.061 -2.400 -12.465 1.00 92.94 92 THR A C 1
ATOM 671 O O . THR A 1 92 ? 1.622 -2.493 -13.558 1.00 92.94 92 THR A O 1
ATOM 674 N N . ARG A 1 93 ? 1.599 -1.689 -11.466 1.00 93.56 93 ARG A N 1
ATOM 675 C CA . ARG A 1 93 ? 2.888 -0.983 -11.583 1.00 93.56 93 ARG A CA 1
ATOM 676 C C . ARG A 1 93 ? 4.049 -1.944 -11.831 1.00 93.56 93 ARG A C 1
ATOM 678 O O . ARG A 1 93 ? 4.895 -1.663 -12.679 1.00 93.56 93 ARG A O 1
ATOM 685 N N . ALA A 1 94 ? 4.064 -3.090 -11.153 1.00 87.00 94 ALA A N 1
ATOM 686 C CA . ALA A 1 94 ? 5.072 -4.124 -11.363 1.00 87.00 94 ALA A CA 1
ATOM 687 C C . ALA A 1 94 ? 5.021 -4.683 -12.795 1.00 87.00 94 ALA A C 1
ATOM 689 O O . ALA A 1 94 ? 6.061 -4.818 -13.442 1.00 87.00 94 ALA A O 1
ATOM 690 N N . GLN A 1 95 ? 3.823 -4.931 -13.335 1.00 91.81 95 GLN A N 1
ATOM 691 C CA . GLN A 1 95 ? 3.665 -5.348 -14.730 1.00 91.81 95 GLN A CA 1
ATOM 692 C C . GLN A 1 95 ? 4.157 -4.280 -15.715 1.00 91.81 95 GLN A C 1
ATOM 694 O O . GLN A 1 95 ? 4.856 -4.609 -16.674 1.00 91.81 95 GLN A O 1
ATOM 699 N N . MET A 1 96 ? 3.836 -3.003 -15.485 1.00 92.62 96 MET A N 1
ATOM 700 C CA . MET A 1 96 ? 4.314 -1.900 -16.330 1.00 92.62 96 MET A CA 1
ATOM 701 C C . MET A 1 96 ? 5.845 -1.808 -16.331 1.00 92.62 96 MET A C 1
ATOM 703 O O . MET A 1 96 ? 6.451 -1.675 -17.396 1.00 92.62 96 MET A O 1
ATOM 707 N N . LEU A 1 97 ? 6.476 -1.946 -15.161 1.00 91.44 97 LEU A N 1
ATOM 708 C CA . LEU A 1 97 ? 7.933 -1.961 -15.027 1.00 91.44 97 LEU A CA 1
ATOM 709 C C . LEU A 1 97 ? 8.563 -3.187 -15.711 1.00 91.44 97 LEU A C 1
ATOM 711 O O . LEU A 1 97 ? 9.590 -3.084 -16.380 1.00 91.44 97 LEU A O 1
ATOM 715 N N . SER A 1 98 ? 7.933 -4.357 -15.608 1.00 90.81 98 SER A N 1
ATOM 716 C CA . SER A 1 98 ? 8.376 -5.560 -16.321 1.00 90.81 98 SER A CA 1
ATOM 717 C C . SER A 1 98 ? 8.311 -5.375 -17.844 1.00 90.81 98 SER A C 1
ATOM 719 O O . SER A 1 98 ? 9.261 -5.692 -18.560 1.00 90.81 98 SER A O 1
ATOM 721 N N . ARG A 1 99 ? 7.234 -4.770 -18.360 1.00 92.69 99 ARG A N 1
ATOM 722 C CA . ARG A 1 99 ? 7.096 -4.470 -19.794 1.00 92.69 99 ARG A CA 1
ATOM 723 C C . ARG A 1 99 ? 8.132 -3.455 -20.276 1.00 92.69 99 ARG A C 1
ATOM 725 O O . ARG A 1 99 ? 8.713 -3.646 -21.344 1.00 92.69 99 ARG A O 1
ATOM 732 N N . SER A 1 100 ? 8.386 -2.393 -19.509 1.00 90.25 100 SER A N 1
ATOM 733 C CA . SER A 1 100 ? 9.375 -1.374 -19.885 1.00 90.25 100 SER A CA 1
ATOM 734 C C . SER A 1 100 ? 10.798 -1.936 -19.883 1.00 90.25 100 SER A C 1
ATOM 736 O O . SER A 1 100 ? 11.549 -1.706 -20.832 1.00 90.25 100 SER A O 1
ATOM 738 N N . THR A 1 101 ? 11.148 -2.748 -18.883 1.00 92.06 101 THR A N 1
ATOM 739 C CA . THR A 1 101 ? 12.452 -3.425 -18.814 1.00 92.06 101 THR A CA 1
ATOM 740 C C . THR A 1 101 ? 12.629 -4.460 -19.928 1.00 92.06 101 THR A C 1
ATOM 742 O O . THR A 1 101 ? 13.710 -4.536 -20.514 1.00 92.06 101 THR A O 1
ATOM 745 N N . ALA A 1 102 ? 11.579 -5.202 -20.299 1.00 90.00 102 ALA A N 1
ATOM 746 C CA . ALA A 1 102 ? 11.603 -6.100 -21.456 1.00 90.00 102 ALA A CA 1
ATOM 747 C C . ALA A 1 102 ? 11.819 -5.336 -22.774 1.00 90.00 102 ALA A C 1
ATOM 749 O O . ALA A 1 102 ? 12.671 -5.723 -23.574 1.00 90.00 102 ALA A O 1
ATOM 750 N N . LYS A 1 103 ? 11.118 -4.211 -22.973 1.00 91.81 103 LYS A N 1
ATOM 751 C CA . LYS A 1 103 ? 11.292 -3.350 -24.154 1.00 91.81 103 LYS A CA 1
ATOM 752 C C . LYS A 1 103 ? 12.705 -2.773 -24.239 1.00 91.81 103 LYS A C 1
ATOM 754 O O . LYS A 1 103 ? 13.293 -2.763 -25.316 1.00 91.81 103 LYS A O 1
ATOM 759 N N . LEU A 1 104 ? 13.265 -2.329 -23.113 1.00 89.44 104 LEU A N 1
ATOM 760 C CA . LEU A 1 104 ? 14.645 -1.848 -23.053 1.00 89.44 104 LEU A CA 1
ATOM 761 C C . LEU A 1 104 ? 15.637 -2.959 -23.410 1.00 89.44 104 LEU A C 1
ATOM 763 O O . LEU A 1 104 ? 16.578 -2.721 -24.161 1.00 89.44 104 LEU A O 1
ATOM 767 N N . ARG A 1 105 ? 15.417 -4.179 -22.908 1.00 91.12 105 ARG A N 1
ATOM 768 C CA . ARG A 1 105 ? 16.262 -5.336 -23.228 1.00 91.12 105 ARG A CA 1
ATOM 769 C C . ARG A 1 105 ? 16.223 -5.673 -24.717 1.00 91.12 105 ARG A C 1
ATOM 771 O O . ARG A 1 105 ? 17.271 -5.949 -25.293 1.00 91.12 105 ARG A O 1
ATOM 778 N N . GLU A 1 106 ? 15.046 -5.621 -25.335 1.00 87.62 106 GLU A N 1
ATOM 779 C CA . GLU A 1 106 ? 14.902 -5.822 -26.779 1.00 87.62 106 GLU A CA 1
ATOM 780 C C . GLU A 1 106 ? 15.622 -4.725 -27.569 1.00 87.62 106 GLU A C 1
ATOM 782 O O . GLU A 1 106 ? 16.407 -5.023 -28.467 1.00 87.62 106 GLU A O 1
ATOM 787 N N . TRP A 1 107 ? 15.436 -3.462 -27.173 1.00 91.69 107 TRP A N 1
ATOM 788 C CA . TRP A 1 107 ? 16.113 -2.322 -27.789 1.00 91.69 107 TRP A CA 1
ATOM 789 C C . TRP A 1 107 ? 17.639 -2.443 -27.699 1.00 91.69 107 TRP A C 1
ATOM 791 O O . TRP A 1 107 ? 18.329 -2.282 -28.703 1.00 91.69 107 TRP A O 1
ATOM 801 N N . LEU A 1 108 ? 18.172 -2.793 -26.524 1.00 88.69 108 LEU A N 1
ATOM 802 C CA . LEU A 1 108 ? 19.606 -3.015 -26.325 1.00 88.69 108 LEU A CA 1
ATOM 803 C C . LEU A 1 108 ? 20.132 -4.150 -27.210 1.00 88.69 108 LEU A C 1
ATOM 805 O O . LEU A 1 108 ? 21.213 -4.021 -27.784 1.00 88.69 108 LEU A O 1
ATOM 809 N N . ARG A 1 109 ? 19.375 -5.246 -27.351 1.00 90.88 109 ARG A N 1
ATOM 810 C CA . ARG A 1 109 ? 19.776 -6.383 -28.190 1.00 90.88 109 ARG A CA 1
ATOM 811 C C . ARG A 1 109 ? 19.800 -6.011 -29.671 1.00 90.88 109 ARG A C 1
ATOM 813 O O . ARG A 1 109 ? 20.801 -6.272 -30.335 1.00 90.88 109 ARG A O 1
ATOM 820 N N . GLY A 1 110 ? 18.738 -5.378 -30.172 1.00 88.31 110 GLY A N 1
ATOM 821 C CA . GLY A 1 110 ? 18.676 -4.904 -31.557 1.00 88.31 110 GLY A CA 1
ATOM 822 C C . GLY A 1 110 ? 19.806 -3.925 -31.858 1.00 88.31 110 GLY A C 1
ATOM 823 O O . GLY A 1 110 ? 20.522 -4.067 -32.847 1.00 88.31 110 GLY A O 1
ATOM 824 N N . ARG A 1 111 ? 20.065 -3.006 -30.925 1.00 90.62 111 ARG A N 1
ATOM 825 C CA . ARG A 1 111 ? 21.142 -2.034 -31.063 1.00 90.62 111 ARG A CA 1
ATOM 826 C C . ARG A 1 111 ? 22.537 -2.658 -31.071 1.00 90.62 111 ARG A C 1
ATOM 828 O O . ARG A 1 111 ? 23.397 -2.228 -31.836 1.00 90.62 111 ARG A O 1
ATOM 835 N N . TRP A 1 112 ? 22.781 -3.664 -30.236 1.00 86.06 112 TRP A N 1
ATOM 836 C CA . TRP A 1 112 ? 24.046 -4.401 -30.252 1.00 86.06 112 TRP A CA 1
ATOM 837 C C . TRP A 1 112 ? 24.261 -5.126 -31.586 1.00 86.06 112 TRP A C 1
ATOM 839 O O . TRP A 1 112 ? 25.378 -5.137 -32.103 1.00 86.06 112 TRP A O 1
ATOM 849 N N . LEU A 1 113 ? 23.195 -5.681 -32.173 1.00 89.31 113 LEU A N 1
ATOM 850 C CA . LEU A 1 113 ? 23.261 -6.349 -33.471 1.00 89.31 113 LEU A CA 1
ATOM 851 C C . LEU A 1 113 ? 23.606 -5.365 -34.598 1.00 89.31 113 LEU A C 1
ATOM 853 O O . LEU A 1 113 ? 24.479 -5.658 -35.412 1.00 89.31 113 LEU A O 1
ATOM 857 N N . GLU A 1 114 ? 22.989 -4.180 -34.603 1.00 83.75 114 GLU A N 1
ATOM 858 C CA . GLU A 1 114 ? 23.330 -3.095 -35.535 1.00 83.75 114 GLU A CA 1
ATOM 859 C C . GLU A 1 114 ? 24.795 -2.669 -35.400 1.00 83.75 114 GLU A C 1
ATOM 861 O O . GLU A 1 114 ? 25.509 -2.550 -36.396 1.00 83.75 114 GLU A O 1
ATOM 866 N N . LEU A 1 115 ? 25.259 -2.461 -34.162 1.00 84.75 115 LEU A N 1
ATOM 867 C CA . LEU A 1 115 ? 26.636 -2.059 -33.895 1.00 84.75 115 LEU A CA 1
ATOM 868 C C . LEU A 1 115 ? 27.610 -3.132 -34.393 1.00 84.75 115 LEU A C 1
ATOM 870 O O . LEU A 1 115 ? 28.563 -2.819 -35.104 1.00 84.75 115 LEU A O 1
ATOM 874 N N . ARG A 1 116 ? 27.336 -4.406 -34.097 1.00 86.62 116 ARG A N 1
ATOM 875 C CA . ARG A 1 116 ? 28.128 -5.532 -34.598 1.00 86.62 116 ARG A CA 1
ATOM 876 C C . ARG A 1 116 ? 28.159 -5.561 -36.124 1.00 86.62 116 ARG A C 1
ATOM 878 O O . ARG A 1 116 ? 29.236 -5.720 -36.688 1.00 86.62 116 ARG A O 1
ATOM 885 N N . GLN A 1 117 ? 27.021 -5.379 -36.792 1.00 81.94 117 GLN A N 1
ATOM 886 C CA . GLN A 1 117 ? 26.974 -5.341 -38.253 1.00 81.94 117 GLN A CA 1
ATOM 887 C C . GLN A 1 117 ? 27.817 -4.186 -38.809 1.00 81.94 117 GLN A C 1
ATOM 889 O O . GLN A 1 117 ? 28.565 -4.381 -39.763 1.00 81.94 117 GLN A O 1
ATOM 894 N N . SER A 1 118 ? 27.764 -3.008 -38.179 1.00 78.50 118 SER A N 1
ATOM 895 C CA . SER A 1 118 ? 28.590 -1.863 -38.579 1.00 78.50 118 SER A CA 1
ATOM 896 C C . SER A 1 118 ? 30.093 -2.134 -38.432 1.00 78.50 118 SER A C 1
ATOM 898 O O . SER A 1 118 ? 30.856 -1.776 -39.325 1.00 78.50 118 SER A O 1
ATOM 900 N N . PHE A 1 119 ? 30.507 -2.845 -37.376 1.00 78.56 119 PHE A N 1
ATOM 901 C CA . PHE A 1 119 ? 31.896 -3.275 -37.191 1.00 78.56 119 PHE A CA 1
ATOM 902 C C . PHE A 1 119 ? 32.333 -4.295 -38.243 1.00 78.56 119 PHE A C 1
ATOM 904 O O . PHE A 1 119 ? 33.417 -4.162 -38.807 1.00 78.56 119 PHE A O 1
ATOM 911 N N . MET A 1 120 ? 31.495 -5.292 -38.545 1.00 79.19 120 MET A N 1
ATOM 912 C CA . MET A 1 120 ? 31.809 -6.276 -39.587 1.00 79.19 120 MET A CA 1
ATOM 913 C C . MET A 1 120 ? 31.948 -5.599 -40.954 1.00 79.19 120 MET A C 1
ATOM 915 O O . MET A 1 120 ? 32.906 -5.881 -41.668 1.00 79.19 120 MET A O 1
ATOM 919 N N . ASN A 1 121 ? 31.065 -4.647 -41.273 1.00 81.81 121 ASN A N 1
ATOM 920 C CA . ASN A 1 121 ? 31.154 -3.855 -42.499 1.00 81.81 121 ASN A CA 1
ATOM 921 C C . ASN A 1 121 ? 32.417 -2.974 -42.523 1.00 81.81 121 ASN A C 1
ATOM 923 O O . ASN A 1 121 ? 33.048 -2.834 -43.565 1.00 81.81 121 ASN A O 1
ATOM 927 N N . SER A 1 122 ? 32.827 -2.379 -41.396 1.00 76.69 122 SER A N 1
ATOM 928 C CA . SER A 1 122 ? 34.063 -1.584 -41.362 1.00 76.69 122 SER A CA 1
ATOM 929 C C . SER A 1 122 ? 35.316 -2.444 -41.520 1.00 76.69 122 SER A C 1
ATOM 931 O O . SER A 1 122 ? 36.245 -2.033 -42.204 1.00 76.69 122 SER A O 1
ATOM 933 N N . VAL A 1 123 ? 35.339 -3.645 -40.930 1.00 81.00 123 VAL A N 1
ATOM 934 C CA . VAL A 1 123 ? 36.461 -4.587 -41.066 1.00 81.00 123 VAL A CA 1
ATOM 935 C C . VAL A 1 123 ? 36.546 -5.111 -42.497 1.00 81.00 123 VAL A C 1
ATOM 937 O O . VAL A 1 123 ? 37.638 -5.148 -43.062 1.00 81.00 123 VAL A O 1
ATOM 940 N N . SER A 1 124 ? 35.409 -5.451 -43.118 1.00 79.69 124 SER A N 1
ATOM 941 C CA . SER A 1 124 ? 35.398 -5.865 -44.523 1.00 79.69 124 SER A CA 1
ATOM 942 C C . SER A 1 124 ? 35.898 -4.744 -45.427 1.00 79.69 124 SER A C 1
ATOM 944 O O . SER A 1 124 ? 36.761 -4.998 -46.256 1.00 79.69 124 SER A O 1
ATOM 946 N N . LEU A 1 125 ? 35.446 -3.502 -45.211 1.00 74.62 125 LEU A N 1
ATOM 947 C CA . LEU A 1 125 ? 35.924 -2.331 -45.952 1.00 74.62 125 LEU A CA 1
ATOM 948 C C . LEU A 1 125 ? 37.419 -2.057 -45.711 1.00 74.62 125 LEU A C 1
ATOM 950 O O . LEU A 1 125 ? 38.123 -1.692 -46.642 1.00 74.62 125 LEU A O 1
ATOM 954 N N . GLN A 1 126 ? 37.945 -2.258 -44.498 1.00 72.88 126 GLN A N 1
ATOM 955 C CA . GLN A 1 126 ? 39.386 -2.129 -44.222 1.00 72.88 126 GLN A CA 1
ATOM 956 C C . GLN A 1 126 ? 40.217 -3.174 -44.970 1.00 72.88 126 GLN A C 1
ATOM 958 O O . GLN A 1 126 ? 41.258 -2.852 -45.545 1.00 72.88 126 GLN A O 1
ATOM 963 N N . GLN A 1 127 ? 39.749 -4.420 -44.994 1.00 74.44 127 GLN A N 1
ATOM 964 C CA . GLN A 1 127 ? 40.369 -5.488 -45.771 1.00 74.44 127 GLN A CA 1
ATOM 965 C C . GLN A 1 127 ? 40.240 -5.215 -47.278 1.00 74.44 127 GLN A C 1
ATOM 967 O O . GLN A 1 127 ? 41.148 -5.519 -48.059 1.00 74.44 127 GLN A O 1
ATOM 972 N N . GLU A 1 128 ? 39.153 -4.545 -47.671 1.00 70.56 128 GLU A N 1
ATOM 973 C CA . GLU A 1 128 ? 38.947 -4.038 -49.017 1.00 70.56 128 GLU A CA 1
ATOM 974 C C . GLU A 1 128 ? 40.021 -2.969 -49.373 1.00 70.56 128 GLU A C 1
ATOM 976 O O . GLU A 1 128 ? 40.748 -3.055 -50.359 1.00 70.56 128 GLU A O 1
ATOM 981 N N . VAL A 1 129 ? 40.264 -2.000 -48.495 1.00 64.81 129 VAL A N 1
ATOM 982 C CA . VAL A 1 129 ? 41.327 -0.995 -48.690 1.00 64.81 129 VAL A CA 1
ATOM 983 C C . VAL A 1 129 ? 42.727 -1.625 -48.748 1.00 64.81 129 VAL A C 1
ATOM 985 O O . VAL A 1 129 ? 43.550 -1.213 -49.564 1.00 64.81 129 VAL A O 1
ATOM 988 N N . HIS A 1 130 ? 43.011 -2.648 -47.936 1.00 65.50 130 HIS A N 1
ATOM 989 C CA . HIS A 1 130 ? 44.316 -3.321 -47.941 1.00 65.50 130 HIS A CA 1
ATOM 990 C C . HIS A 1 130 ? 44.651 -4.013 -49.265 1.00 65.50 130 HIS A C 1
ATOM 992 O O . HIS A 1 130 ? 45.789 -3.910 -49.722 1.00 65.50 130 HIS A O 1
ATOM 998 N N . HIS A 1 131 ? 43.691 -4.677 -49.916 1.00 64.81 131 HIS A N 1
ATOM 999 C CA . HIS A 1 131 ? 43.965 -5.299 -51.217 1.00 64.81 131 HIS A CA 1
ATOM 1000 C C . HIS A 1 131 ? 43.974 -4.279 -52.376 1.00 64.81 131 HIS A C 1
ATOM 1002 O O . HIS A 1 131 ? 44.621 -4.531 -53.392 1.00 64.81 131 HIS A O 1
ATOM 1008 N N . MET A 1 132 ? 43.359 -3.099 -52.213 1.00 54.97 132 MET A N 1
ATOM 1009 C CA . MET A 1 132 ? 43.511 -1.968 -53.144 1.00 54.97 132 MET A CA 1
ATOM 1010 C C . MET A 1 132 ? 44.827 -1.199 -52.978 1.00 54.97 132 MET A C 1
ATOM 1012 O O . MET A 1 132 ? 45.275 -0.562 -53.926 1.00 54.97 132 MET A O 1
ATOM 1016 N N . GLY A 1 133 ? 45.507 -1.295 -51.831 1.00 59.59 133 GLY A N 1
ATOM 1017 C CA . GLY A 1 133 ? 46.842 -0.707 -51.634 1.00 59.59 133 GLY A CA 1
ATOM 1018 C C . GLY A 1 133 ? 47.903 -1.202 -52.633 1.00 59.59 133 GLY A C 1
ATOM 1019 O O . GLY A 1 133 ? 48.944 -0.571 -52.784 1.00 59.59 133 GLY A O 1
ATOM 1020 N N . LEU A 1 134 ? 47.626 -2.298 -53.350 1.00 57.41 134 LEU A N 1
ATOM 1021 C CA . LEU A 1 134 ? 48.465 -2.853 -54.417 1.00 57.41 134 LEU A CA 1
ATOM 1022 C C . LEU A 1 134 ? 48.023 -2.436 -55.840 1.00 57.41 134 LEU A C 1
ATOM 1024 O O . LEU A 1 134 ? 48.706 -2.766 -56.808 1.00 57.41 134 LEU A O 1
ATOM 1028 N N . ARG A 1 135 ? 46.901 -1.715 -55.994 1.00 56.34 135 ARG A N 1
ATOM 1029 C CA . ARG A 1 135 ? 46.356 -1.223 -57.274 1.00 56.34 135 ARG A CA 1
ATOM 1030 C C . ARG A 1 135 ? 45.680 0.137 -57.076 1.00 56.34 135 ARG A C 1
ATOM 1032 O O . ARG A 1 135 ? 44.519 0.209 -56.689 1.00 56.34 135 ARG A O 1
ATOM 1039 N N . THR A 1 136 ? 46.389 1.222 -57.372 1.00 51.91 136 THR A N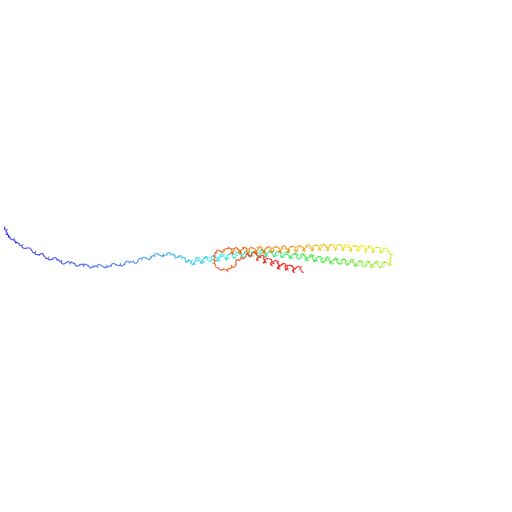 1
ATOM 1040 C CA . THR A 1 136 ? 45.821 2.574 -57.294 1.00 51.91 136 THR A CA 1
ATOM 1041 C C . THR A 1 136 ? 45.145 2.964 -58.609 1.00 51.91 136 THR A C 1
ATOM 1043 O O . THR A 1 136 ? 45.813 3.383 -59.553 1.00 51.91 136 THR A O 1
ATOM 1046 N N . ASP A 1 137 ? 43.819 2.848 -58.636 1.00 63.47 137 ASP A N 1
ATOM 1047 C CA . ASP A 1 137 ? 42.910 3.561 -59.541 1.00 63.47 137 ASP A CA 1
ATOM 1048 C C . ASP A 1 137 ? 41.810 4.238 -58.684 1.00 63.47 137 ASP A C 1
ATOM 1050 O O . ASP A 1 137 ? 41.669 3.955 -57.490 1.00 63.47 137 ASP A O 1
ATOM 1054 N N . THR A 1 138 ? 41.056 5.156 -59.284 1.00 61.41 138 THR A N 1
ATOM 1055 C CA . THR A 1 138 ? 39.994 6.015 -58.726 1.00 61.41 138 THR A CA 1
ATOM 1056 C C . THR A 1 138 ? 39.019 5.341 -57.745 1.00 61.41 138 THR A C 1
ATOM 1058 O O . THR A 1 138 ? 38.562 5.999 -56.810 1.00 61.41 138 THR A O 1
ATOM 1061 N N . SER A 1 139 ? 38.776 4.029 -57.856 1.00 62.56 139 SER A N 1
ATOM 1062 C CA . SER A 1 139 ? 37.931 3.255 -56.928 1.00 62.56 139 SER A CA 1
ATOM 1063 C C . SER A 1 139 ? 38.440 3.225 -55.479 1.00 62.56 139 SER A C 1
ATOM 1065 O O . SER A 1 139 ? 37.648 3.072 -54.550 1.00 62.56 139 SER A O 1
ATOM 1067 N N . GLY A 1 140 ? 39.749 3.391 -55.251 1.00 59.78 140 GLY A N 1
ATOM 1068 C CA . GLY A 1 140 ? 40.331 3.399 -53.904 1.00 59.78 140 GLY A CA 1
ATOM 1069 C C . GLY A 1 140 ? 39.910 4.608 -53.063 1.00 59.78 140 GLY A C 1
ATOM 1070 O O . GLY A 1 140 ? 39.774 4.500 -51.844 1.00 59.78 140 GLY A O 1
ATOM 1071 N N . VAL A 1 141 ? 39.645 5.749 -53.709 1.00 67.50 141 VAL A N 1
ATOM 1072 C CA . VAL A 1 141 ? 39.209 6.978 -53.029 1.00 67.50 141 VAL A CA 1
ATOM 1073 C C . VAL A 1 141 ? 37.785 6.817 -52.491 1.00 67.50 141 VAL A C 1
ATOM 1075 O O . VAL A 1 141 ? 37.523 7.175 -51.343 1.00 67.50 141 VAL A O 1
ATOM 1078 N N . ASP A 1 142 ? 36.888 6.201 -53.263 1.00 72.00 142 ASP A N 1
ATOM 1079 C CA . ASP A 1 142 ? 35.493 5.993 -52.858 1.00 72.00 142 ASP A CA 1
ATOM 1080 C C . ASP A 1 142 ? 35.364 5.072 -51.639 1.00 72.00 142 ASP A C 1
ATOM 1082 O O . ASP A 1 142 ? 34.567 5.338 -50.735 1.00 72.00 142 ASP A O 1
ATOM 1086 N N . VAL A 1 143 ? 36.174 4.013 -51.557 1.00 69.44 143 VAL A N 1
ATOM 1087 C CA . VAL A 1 143 ? 36.136 3.088 -50.414 1.00 69.44 143 VAL A CA 1
ATOM 1088 C C . VAL A 1 143 ? 36.685 3.736 -49.144 1.00 69.44 143 VAL A C 1
ATOM 1090 O O . VAL A 1 143 ? 36.092 3.564 -48.079 1.00 69.44 143 VAL A O 1
ATOM 1093 N N . VAL A 1 144 ? 37.752 4.536 -49.234 1.00 71.81 144 VAL A N 1
ATOM 1094 C CA . VAL A 1 144 ? 38.273 5.293 -48.081 1.00 71.81 144 VAL A CA 1
ATOM 1095 C C . VAL A 1 144 ? 37.241 6.311 -47.589 1.00 71.81 144 VAL A C 1
ATOM 1097 O O . VAL A 1 144 ? 36.986 6.397 -46.387 1.00 71.81 144 VAL A O 1
ATOM 1100 N N . VAL A 1 145 ? 36.579 7.027 -48.503 1.00 77.62 145 VAL A N 1
ATOM 1101 C CA . VAL A 1 145 ? 35.500 7.968 -48.165 1.00 77.62 145 VAL A CA 1
ATOM 1102 C C . VAL A 1 145 ? 34.309 7.249 -47.519 1.00 77.62 145 VAL A C 1
ATOM 1104 O O . VAL A 1 145 ? 33.712 7.758 -46.568 1.00 77.62 145 VAL A O 1
ATOM 1107 N N . ASN A 1 146 ? 33.948 6.058 -47.997 1.00 78.56 146 ASN A N 1
ATOM 1108 C CA . ASN A 1 146 ? 32.862 5.270 -47.413 1.00 78.56 146 ASN A CA 1
ATOM 1109 C C . ASN A 1 146 ? 33.226 4.696 -46.037 1.00 78.56 146 ASN A C 1
ATOM 1111 O O . ASN A 1 146 ? 32.379 4.688 -45.140 1.00 78.56 146 ASN A O 1
ATOM 1115 N N . LEU A 1 147 ? 34.480 4.285 -45.836 1.00 78.81 147 LEU A N 1
ATOM 1116 C CA . LEU A 1 147 ? 34.981 3.842 -44.538 1.00 78.81 147 LEU A CA 1
ATOM 1117 C C . LEU A 1 147 ? 34.959 4.988 -43.517 1.00 78.81 147 LEU A C 1
ATOM 1119 O O . LEU A 1 147 ? 34.469 4.793 -42.407 1.00 78.81 147 LEU A O 1
ATOM 1123 N N . ASP A 1 148 ? 35.395 6.188 -43.902 1.00 79.06 148 ASP A N 1
ATOM 1124 C CA . ASP A 1 148 ? 35.369 7.366 -43.029 1.00 79.06 148 ASP A CA 1
ATOM 1125 C C . ASP A 1 148 ? 33.936 7.784 -42.647 1.00 79.06 148 ASP A C 1
ATOM 1127 O O . ASP A 1 148 ? 33.632 8.104 -41.495 1.00 79.06 148 ASP A O 1
ATOM 1131 N N . LYS A 1 149 ? 32.988 7.690 -43.586 1.00 80.50 149 LYS A N 1
ATOM 1132 C CA . LYS A 1 149 ? 31.563 7.901 -43.283 1.00 80.50 149 LYS A CA 1
ATOM 1133 C C . LYS A 1 149 ? 31.027 6.858 -42.298 1.00 80.50 149 LYS A C 1
ATOM 1135 O O . LYS A 1 149 ? 30.241 7.211 -41.413 1.00 80.50 149 LYS A O 1
ATOM 1140 N N . ALA A 1 150 ? 31.435 5.595 -42.438 1.00 77.25 150 ALA A N 1
ATOM 1141 C CA . ALA A 1 150 ? 31.013 4.507 -41.560 1.00 77.25 150 ALA A CA 1
ATOM 1142 C C . ALA A 1 150 ? 31.576 4.658 -40.135 1.00 77.25 150 ALA A C 1
ATOM 1144 O O . ALA A 1 150 ? 30.823 4.512 -39.168 1.00 77.25 150 ALA A O 1
ATOM 1145 N N . THR A 1 151 ? 32.853 5.027 -39.986 1.00 77.25 151 THR A N 1
ATOM 1146 C CA . THR A 1 151 ? 33.478 5.277 -38.675 1.00 77.25 151 THR A CA 1
ATOM 1147 C C . THR A 1 151 ? 32.839 6.475 -37.974 1.00 77.25 151 THR A C 1
ATOM 1149 O O . THR A 1 151 ? 32.424 6.368 -36.818 1.00 77.25 151 THR A O 1
ATOM 1152 N N . HIS A 1 152 ? 32.631 7.587 -38.684 1.00 77.62 152 HIS A N 1
ATOM 1153 C CA . HIS A 1 152 ? 31.940 8.756 -38.137 1.00 77.62 152 HIS A CA 1
ATOM 1154 C C . HIS A 1 152 ? 30.483 8.454 -37.756 1.00 77.62 152 HIS A C 1
ATOM 1156 O O . HIS A 1 152 ? 29.974 8.977 -36.760 1.00 77.62 152 HIS A O 1
ATOM 1162 N N . ALA A 1 153 ? 29.784 7.606 -38.519 1.00 75.19 153 ALA A N 1
ATOM 1163 C CA . ALA A 1 153 ? 28.442 7.159 -38.162 1.00 75.19 153 ALA A CA 1
ATOM 1164 C C . ALA A 1 153 ? 28.452 6.327 -36.872 1.00 75.19 153 ALA A C 1
ATOM 1166 O O . ALA A 1 153 ? 27.671 6.629 -35.969 1.00 75.19 153 ALA A O 1
ATOM 1167 N N . ALA A 1 154 ? 29.354 5.351 -36.743 1.00 74.62 154 ALA A N 1
ATOM 1168 C CA . ALA A 1 154 ? 29.500 4.537 -35.535 1.00 74.62 154 ALA A CA 1
ATOM 1169 C C . ALA A 1 154 ? 29.815 5.392 -34.292 1.00 74.62 154 ALA A C 1
ATOM 1171 O O . ALA A 1 154 ? 29.194 5.214 -33.241 1.00 74.62 154 ALA A O 1
ATOM 1172 N N . GLN A 1 155 ? 30.687 6.395 -34.430 1.00 79.12 155 GLN A N 1
ATOM 1173 C CA . GLN A 1 155 ? 31.048 7.316 -33.350 1.00 79.12 155 GLN A CA 1
ATOM 1174 C C . GLN A 1 155 ? 29.840 8.111 -32.828 1.00 79.12 155 GLN A C 1
ATOM 1176 O O . GLN A 1 155 ? 29.598 8.169 -31.620 1.00 79.12 155 GLN A O 1
ATOM 1181 N N . ARG A 1 156 ? 29.017 8.661 -33.733 1.00 77.38 156 ARG A N 1
ATOM 1182 C CA . ARG A 1 156 ? 27.774 9.365 -33.361 1.00 77.38 156 ARG A CA 1
ATOM 1183 C C . ARG A 1 156 ? 26.790 8.446 -32.640 1.00 77.38 156 ARG A C 1
ATOM 1185 O O . ARG A 1 156 ? 26.086 8.873 -31.727 1.00 77.38 156 ARG A O 1
ATOM 1192 N N . GLN A 1 157 ? 26.725 7.182 -33.048 1.00 72.81 157 GLN A N 1
ATOM 1193 C CA . GLN A 1 157 ? 25.854 6.198 -32.414 1.00 72.81 157 GLN A CA 1
ATOM 1194 C C . GLN A 1 157 ? 26.333 5.813 -31.003 1.00 72.81 157 GLN A C 1
ATOM 1196 O O . GLN A 1 157 ? 25.486 5.632 -30.125 1.00 72.81 157 GLN A O 1
ATOM 1201 N N . MET A 1 158 ? 27.649 5.746 -30.760 1.00 72.94 158 MET A N 1
ATOM 1202 C CA . MET A 1 158 ? 28.211 5.575 -29.412 1.00 72.94 158 MET A CA 1
ATOM 1203 C C . MET A 1 158 ? 27.913 6.774 -28.511 1.00 72.94 158 MET A C 1
ATOM 1205 O O . MET A 1 158 ? 27.481 6.571 -27.380 1.00 72.94 158 MET A O 1
ATOM 1209 N N . GLN A 1 159 ? 28.059 8.003 -29.012 1.00 81.44 159 GLN A N 1
ATOM 1210 C CA . GLN A 1 159 ? 27.760 9.213 -28.236 1.00 81.44 159 GLN A CA 1
ATOM 1211 C C . GLN A 1 159 ? 26.296 9.248 -27.770 1.00 81.44 159 GLN A C 1
ATOM 1213 O O . GLN A 1 159 ? 26.019 9.400 -26.580 1.00 81.44 159 GLN A O 1
ATOM 1218 N N . LYS A 1 160 ? 25.350 8.959 -28.671 1.00 83.12 160 LYS A N 1
ATOM 1219 C CA . LYS A 1 160 ? 23.926 8.851 -28.310 1.00 83.12 160 LYS A CA 1
ATOM 1220 C C . LYS A 1 160 ? 23.660 7.747 -27.283 1.00 83.12 160 LYS A C 1
ATOM 1222 O O . LYS A 1 160 ? 22.863 7.929 -26.368 1.00 83.12 160 LYS A O 1
ATOM 1227 N N . ALA A 1 161 ? 24.329 6.598 -27.406 1.00 72.94 161 ALA A N 1
ATOM 1228 C CA . ALA A 1 161 ? 24.192 5.515 -26.433 1.00 72.94 161 ALA A CA 1
ATOM 1229 C C . ALA A 1 161 ? 24.728 5.915 -25.046 1.00 72.94 161 ALA A C 1
ATOM 1231 O O . ALA A 1 161 ? 24.112 5.578 -24.033 1.00 72.94 161 ALA A O 1
ATOM 1232 N N . THR A 1 162 ? 25.830 6.670 -24.985 1.00 78.31 162 THR A N 1
ATOM 1233 C CA . THR A 1 162 ? 26.367 7.193 -23.719 1.00 78.31 162 THR A CA 1
ATOM 1234 C C . THR A 1 162 ? 25.456 8.237 -23.080 1.00 78.31 162 THR A C 1
ATOM 1236 O O . THR A 1 162 ? 25.257 8.203 -21.866 1.00 78.31 162 THR A O 1
ATOM 1239 N N . GLU A 1 163 ? 24.825 9.100 -23.878 1.00 87.38 163 GLU A N 1
ATOM 1240 C CA . GLU A 1 163 ? 23.843 10.074 -23.391 1.00 87.38 163 GLU A CA 1
ATOM 1241 C C . GLU A 1 163 ? 22.633 9.371 -22.767 1.00 87.38 163 GLU A C 1
ATOM 1243 O O . GLU A 1 163 ? 22.294 9.636 -21.612 1.00 87.38 163 GLU A O 1
ATOM 1248 N N . VAL A 1 164 ? 22.041 8.402 -23.478 1.00 84.38 164 VAL A N 1
ATOM 1249 C CA . VAL A 1 164 ? 20.902 7.608 -22.984 1.00 84.38 164 VAL A CA 1
ATOM 1250 C C . VAL A 1 164 ? 21.260 6.845 -21.708 1.00 84.38 164 VAL A C 1
ATOM 1252 O O . VAL A 1 164 ? 20.463 6.818 -20.770 1.00 84.38 164 VAL A O 1
ATOM 1255 N N . LYS A 1 165 ? 22.464 6.264 -21.634 1.00 82.31 165 LYS A N 1
ATOM 1256 C CA . LYS A 1 165 ? 22.950 5.595 -20.420 1.00 82.31 165 LYS A CA 1
ATOM 1257 C C . LYS A 1 165 ? 23.017 6.567 -19.240 1.00 82.31 165 LYS A C 1
ATOM 1259 O O . LYS A 1 165 ? 22.454 6.279 -18.188 1.00 82.31 165 LYS A O 1
ATOM 1264 N N . SER A 1 166 ? 23.646 7.726 -19.427 1.00 85.25 166 SER A N 1
ATOM 1265 C CA . SER A 1 166 ? 23.782 8.726 -18.361 1.00 85.25 166 SER A CA 1
ATOM 1266 C C . SER A 1 166 ? 22.427 9.281 -17.899 1.00 85.25 166 SER A C 1
ATOM 1268 O O . SER A 1 166 ? 22.228 9.550 -16.716 1.00 85.25 166 SER A O 1
ATOM 1270 N N . PHE A 1 167 ? 21.457 9.400 -18.811 1.00 89.25 167 PHE A N 1
ATOM 1271 C CA . PHE A 1 167 ? 20.088 9.788 -18.485 1.00 89.25 167 PHE A CA 1
ATOM 1272 C C . PHE A 1 167 ? 19.378 8.713 -17.651 1.00 89.25 167 PHE A C 1
ATOM 1274 O O . PHE A 1 167 ? 18.769 9.023 -16.625 1.00 89.25 167 PHE A O 1
ATOM 1281 N N . ALA A 1 168 ? 19.495 7.441 -18.043 1.00 78.19 168 ALA A N 1
ATOM 1282 C CA . ALA A 1 168 ? 18.930 6.327 -17.286 1.00 78.19 168 ALA A CA 1
ATOM 1283 C C . ALA A 1 168 ? 19.522 6.239 -15.867 1.00 78.19 168 ALA A C 1
ATOM 1285 O O . ALA A 1 168 ? 18.774 6.068 -14.907 1.00 78.19 168 ALA A O 1
ATOM 1286 N N . GLU A 1 169 ? 20.836 6.435 -15.720 1.00 82.25 169 GLU A N 1
ATOM 1287 C CA . GLU A 1 169 ? 21.518 6.463 -14.418 1.00 82.25 169 GLU A CA 1
ATOM 1288 C C . GLU A 1 169 ? 20.995 7.592 -13.519 1.00 82.25 169 GLU A C 1
ATOM 1290 O O . GLU A 1 169 ? 20.667 7.343 -12.361 1.00 82.25 169 GLU A O 1
ATOM 1295 N N . ARG A 1 170 ? 20.816 8.807 -14.057 1.00 86.62 170 ARG A N 1
ATOM 1296 C CA . ARG A 1 170 ? 20.215 9.932 -13.312 1.00 86.62 170 ARG A CA 1
ATOM 1297 C C . ARG A 1 170 ? 18.778 9.651 -12.880 1.00 86.62 170 ARG A C 1
ATOM 1299 O O . ARG A 1 170 ? 18.362 10.039 -11.796 1.00 86.62 170 ARG A O 1
ATOM 1306 N N . THR A 1 171 ? 18.006 8.977 -13.725 1.00 84.19 171 THR A N 1
ATOM 1307 C CA . THR A 1 171 ? 16.609 8.655 -13.406 1.00 84.19 171 THR A CA 1
ATOM 1308 C C . THR A 1 171 ? 16.539 7.598 -12.300 1.00 84.19 171 THR A C 1
ATOM 1310 O O . THR A 1 171 ? 15.709 7.689 -11.397 1.00 84.19 171 THR A O 1
ATOM 1313 N N . LEU A 1 172 ? 17.453 6.623 -12.330 1.00 82.50 172 LEU A N 1
ATOM 1314 C CA . LEU A 1 172 ? 17.578 5.597 -11.298 1.00 82.50 172 LEU A CA 1
ATOM 1315 C C . LEU A 1 172 ? 17.999 6.189 -9.945 1.00 82.50 172 LEU A C 1
ATOM 1317 O O . LEU A 1 172 ? 17.456 5.793 -8.916 1.00 82.50 172 LEU A O 1
ATOM 1321 N N . THR A 1 173 ? 18.940 7.139 -9.923 1.00 84.25 173 THR A N 1
ATOM 1322 C CA . THR A 1 173 ? 19.361 7.782 -8.668 1.00 84.25 173 THR A CA 1
ATOM 1323 C C . THR A 1 173 ? 18.239 8.603 -8.044 1.00 84.25 173 THR A C 1
ATOM 1325 O O . THR A 1 173 ? 18.045 8.518 -6.834 1.00 84.25 173 THR A O 1
ATOM 1328 N N . ILE A 1 174 ? 17.461 9.329 -8.852 1.00 85.94 174 ILE A N 1
ATOM 1329 C CA . ILE A 1 174 ? 16.280 10.065 -8.378 1.00 85.94 174 ILE A CA 1
ATOM 1330 C C . ILE A 1 174 ? 15.252 9.094 -7.790 1.00 85.94 174 ILE A C 1
ATOM 1332 O O . ILE A 1 174 ? 14.817 9.281 -6.656 1.00 85.94 174 ILE A O 1
ATOM 1336 N N . ALA A 1 175 ? 14.932 8.007 -8.498 1.00 79.38 175 ALA A N 1
ATOM 1337 C CA . ALA A 1 175 ? 13.992 7.003 -8.002 1.00 79.38 175 ALA A CA 1
ATOM 1338 C C . ALA A 1 175 ? 14.456 6.373 -6.672 1.00 79.38 175 ALA A C 1
ATOM 1340 O O . ALA A 1 175 ? 13.657 6.201 -5.751 1.00 79.38 175 ALA A O 1
ATOM 1341 N N . HIS A 1 176 ? 15.751 6.070 -6.524 1.00 78.56 176 HIS A N 1
ATOM 1342 C CA . HIS A 1 176 ? 16.300 5.588 -5.252 1.00 78.56 176 HIS A CA 1
ATOM 1343 C C . HIS A 1 176 ? 16.184 6.622 -4.125 1.00 78.56 176 HIS A C 1
ATOM 1345 O O . HIS A 1 176 ? 15.853 6.251 -2.997 1.00 78.56 176 HIS A O 1
ATOM 1351 N N . GLN A 1 177 ? 16.424 7.904 -4.412 1.00 82.81 177 GLN A N 1
ATOM 1352 C CA . GLN A 1 177 ? 16.269 8.981 -3.430 1.00 82.81 177 GLN A CA 1
ATOM 1353 C C . GLN A 1 177 ? 14.811 9.153 -2.991 1.00 82.81 177 GLN A C 1
ATOM 1355 O O . GLN A 1 177 ? 14.548 9.293 -1.796 1.00 82.81 177 GLN A O 1
ATOM 1360 N N . GLU A 1 178 ? 13.856 9.078 -3.919 1.00 85.19 178 GLU A N 1
ATOM 1361 C CA . GLU A 1 178 ? 12.424 9.143 -3.605 1.00 85.19 178 GLU A CA 1
ATOM 1362 C C . GLU A 1 178 ? 11.983 7.976 -2.712 1.00 85.19 178 GLU A C 1
ATOM 1364 O O . GLU A 1 178 ? 11.287 8.186 -1.718 1.00 85.19 178 GLU A O 1
ATOM 1369 N N . VAL A 1 179 ? 12.445 6.754 -3.000 1.00 81.31 179 VAL A N 1
ATOM 1370 C CA . VAL A 1 179 ? 12.165 5.581 -2.155 1.00 81.31 179 VAL A CA 1
ATOM 1371 C C . VAL A 1 179 ? 12.772 5.742 -0.760 1.00 81.31 179 VAL A C 1
ATOM 1373 O O . VAL A 1 179 ? 12.115 5.423 0.232 1.00 81.31 179 VAL A O 1
ATOM 1376 N N . ALA A 1 180 ? 14.007 6.241 -0.654 1.00 75.81 180 ALA 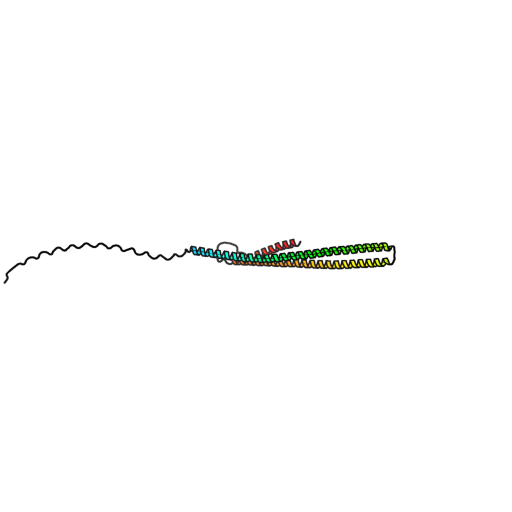A N 1
ATOM 1377 C CA . ALA A 1 180 ? 14.648 6.485 0.638 1.00 75.81 180 ALA A CA 1
ATOM 1378 C C . ALA A 1 180 ? 13.870 7.517 1.472 1.00 75.81 180 ALA A C 1
ATOM 1380 O O . ALA A 1 180 ? 13.624 7.290 2.659 1.00 75.81 180 ALA A O 1
ATOM 1381 N N . ARG A 1 181 ? 13.409 8.600 0.835 1.00 84.06 181 ARG A N 1
ATOM 1382 C CA . ARG A 1 181 ? 12.581 9.630 1.470 1.00 84.06 181 ARG A CA 1
ATOM 1383 C C . ARG A 1 181 ? 11.242 9.072 1.950 1.00 84.06 181 ARG A C 1
ATOM 1385 O O . ARG A 1 181 ? 10.893 9.259 3.111 1.00 84.06 181 ARG A O 1
ATOM 1392 N N . ALA A 1 182 ? 10.531 8.331 1.100 1.00 78.62 182 ALA A N 1
ATOM 1393 C CA . ALA A 1 182 ? 9.248 7.729 1.461 1.00 78.62 182 ALA A CA 1
ATOM 1394 C C . ALA A 1 182 ? 9.383 6.771 2.655 1.00 78.62 182 ALA A C 1
ATOM 1396 O O . ALA A 1 182 ? 8.567 6.793 3.575 1.00 78.62 182 ALA A O 1
ATOM 1397 N N . LYS A 1 183 ? 10.451 5.962 2.687 1.00 80.62 183 LYS A N 1
ATOM 1398 C CA . LYS A 1 183 ? 10.743 5.100 3.840 1.00 80.62 183 LYS A CA 1
ATOM 1399 C C . LYS A 1 183 ? 10.957 5.910 5.124 1.00 80.62 183 LYS A C 1
ATOM 1401 O O . LYS A 1 183 ? 10.449 5.522 6.173 1.00 80.62 183 LYS A O 1
ATOM 1406 N N . GLN A 1 184 ? 11.679 7.028 5.046 1.00 78.81 184 GLN A N 1
ATOM 1407 C CA . GLN A 1 184 ? 11.923 7.901 6.195 1.00 78.81 184 GLN A CA 1
ATOM 1408 C C . GLN A 1 184 ? 10.631 8.553 6.712 1.00 78.81 184 GLN A C 1
ATOM 1410 O O . GLN A 1 184 ? 10.404 8.569 7.919 1.00 78.81 184 GLN A O 1
ATOM 1415 N N . GLU A 1 185 ? 9.760 9.028 5.819 1.00 83.94 185 GLU A N 1
ATOM 1416 C CA . GLU A 1 185 ? 8.461 9.618 6.178 1.00 83.94 185 GLU A CA 1
ATOM 1417 C C . GLU A 1 185 ? 7.535 8.593 6.855 1.00 83.94 185 GLU A C 1
ATOM 1419 O O . GLU A 1 185 ? 6.946 8.882 7.899 1.00 83.94 185 GLU A O 1
ATOM 1424 N N . ILE A 1 186 ? 7.464 7.365 6.323 1.00 84.38 186 ILE A N 1
ATOM 1425 C CA . ILE A 1 186 ? 6.712 6.261 6.944 1.00 84.38 186 ILE A CA 1
ATOM 1426 C C . ILE A 1 186 ? 7.241 5.980 8.351 1.00 84.38 186 ILE A C 1
ATOM 1428 O O . ILE A 1 186 ? 6.462 5.842 9.296 1.00 84.38 186 ILE A O 1
ATOM 1432 N N . TRP A 1 187 ? 8.564 5.915 8.505 1.00 76.25 187 TRP A N 1
ATOM 1433 C CA . TRP A 1 187 ? 9.182 5.624 9.792 1.00 76.25 187 TRP A CA 1
ATOM 1434 C C . TRP A 1 187 ? 8.892 6.715 10.829 1.00 76.25 187 TRP A C 1
ATOM 1436 O O . TRP A 1 187 ? 8.560 6.405 11.976 1.00 76.25 187 TRP A O 1
ATOM 1446 N N . GLN A 1 188 ? 8.952 7.987 10.427 1.00 77.56 188 GLN A N 1
ATOM 1447 C CA . GLN A 1 188 ? 8.600 9.105 11.303 1.00 77.56 188 GLN A CA 1
ATOM 1448 C C . GLN A 1 188 ? 7.134 9.050 11.737 1.00 77.56 188 GLN A C 1
ATOM 1450 O O . GLN A 1 188 ? 6.856 9.190 12.926 1.00 77.56 188 GLN A O 1
ATOM 1455 N N . ASN A 1 189 ? 6.212 8.767 10.813 1.00 86.50 189 ASN A N 1
ATOM 1456 C CA . ASN A 1 189 ? 4.786 8.662 11.125 1.00 86.50 189 ASN A CA 1
ATOM 1457 C C . ASN A 1 189 ? 4.500 7.517 12.117 1.00 86.50 189 ASN A C 1
ATOM 1459 O O . ASN A 1 189 ? 3.854 7.731 13.143 1.00 86.50 189 ASN A O 1
ATOM 1463 N N . ILE A 1 190 ? 5.057 6.323 11.878 1.00 79.44 190 ILE A N 1
ATOM 1464 C CA . ILE A 1 190 ? 4.906 5.173 12.788 1.00 79.44 190 ILE A CA 1
ATOM 1465 C C . ILE A 1 190 ? 5.442 5.511 14.181 1.00 79.44 190 ILE A C 1
ATOM 1467 O O . ILE A 1 190 ? 4.767 5.274 15.181 1.00 79.44 190 ILE A O 1
ATOM 1471 N N . THR A 1 191 ? 6.637 6.096 14.253 1.00 75.44 191 THR A N 1
ATOM 1472 C CA . THR A 1 191 ? 7.267 6.444 15.533 1.00 75.44 191 THR A CA 1
ATOM 1473 C C . THR A 1 191 ? 6.442 7.481 16.291 1.00 75.44 191 THR A C 1
ATOM 1475 O O . THR A 1 191 ? 6.238 7.347 17.499 1.00 75.44 191 THR A O 1
ATOM 1478 N N . GLN A 1 192 ? 5.912 8.485 15.591 1.00 75.25 192 GLN A N 1
ATOM 1479 C CA . GLN A 1 192 ? 5.070 9.517 16.185 1.00 75.25 192 GLN A CA 1
ATOM 1480 C C . GLN A 1 192 ? 3.749 8.941 16.710 1.00 75.25 192 GLN A C 1
ATOM 1482 O O . GLN A 1 192 ? 3.374 9.238 17.842 1.00 75.25 192 GLN A O 1
ATOM 1487 N N . ASN A 1 193 ? 3.092 8.068 15.944 1.00 81.38 193 ASN A N 1
ATOM 1488 C CA . ASN A 1 193 ? 1.847 7.411 16.345 1.00 81.38 193 ASN A CA 1
ATOM 1489 C C . ASN A 1 193 ? 2.051 6.508 17.577 1.00 81.38 193 ASN A C 1
ATOM 1491 O O . ASN A 1 193 ? 1.315 6.612 18.557 1.00 81.38 193 ASN A O 1
ATOM 1495 N N . ILE A 1 194 ? 3.112 5.691 17.585 1.00 74.75 194 ILE A N 1
ATOM 1496 C CA . ILE A 1 194 ? 3.465 4.860 18.748 1.00 74.75 194 ILE A CA 1
ATOM 1497 C C . ILE A 1 194 ? 3.723 5.735 19.976 1.00 74.75 194 ILE A C 1
ATOM 1499 O O . ILE A 1 194 ? 3.202 5.445 21.051 1.00 74.75 194 ILE A O 1
ATOM 1503 N N . THR A 1 195 ? 4.488 6.818 19.816 1.00 75.56 195 THR A N 1
ATOM 1504 C CA . THR A 1 195 ? 4.804 7.732 20.922 1.00 75.56 195 THR A CA 1
ATOM 1505 C C . THR A 1 195 ? 3.535 8.367 21.487 1.00 75.56 195 THR A C 1
ATOM 1507 O O . THR A 1 195 ? 3.350 8.358 22.700 1.00 75.56 195 THR A O 1
ATOM 1510 N N . GLN A 1 196 ? 2.635 8.849 20.625 1.00 73.69 196 GLN A N 1
ATOM 1511 C CA . GLN A 1 196 ? 1.363 9.456 21.028 1.00 73.69 196 GLN A CA 1
ATOM 1512 C C . GLN A 1 196 ? 0.463 8.469 21.781 1.00 73.69 196 GLN A C 1
ATOM 1514 O O . GLN A 1 196 ? -0.054 8.801 22.851 1.00 73.69 196 GLN A O 1
ATOM 1519 N N . ASN A 1 197 ? 0.332 7.239 21.278 1.00 76.31 197 ASN A N 1
ATOM 1520 C CA . ASN A 1 197 ? -0.453 6.200 21.945 1.00 76.31 197 ASN A CA 1
ATOM 1521 C C . ASN A 1 197 ? 0.155 5.823 23.301 1.00 76.31 197 ASN A C 1
ATOM 1523 O O . ASN A 1 197 ? -0.570 5.707 24.284 1.00 76.31 197 ASN A O 1
ATOM 1527 N N . MET A 1 198 ? 1.482 5.683 23.386 1.00 70.00 198 MET A N 1
ATOM 1528 C CA . MET A 1 198 ? 2.158 5.397 24.655 1.00 70.00 198 MET A CA 1
ATOM 1529 C C . MET A 1 198 ? 1.985 6.537 25.664 1.00 70.00 198 MET A C 1
ATOM 1531 O O . MET A 1 198 ? 1.716 6.265 26.831 1.00 70.00 198 MET A O 1
ATOM 1535 N N . THR A 1 199 ? 2.081 7.802 25.241 1.00 72.81 199 THR A N 1
ATOM 1536 C CA . THR A 1 199 ? 1.836 8.945 26.137 1.00 72.81 199 THR A CA 1
ATOM 1537 C C . THR A 1 199 ? 0.394 8.995 26.632 1.00 72.81 199 THR A C 1
ATOM 1539 O O . THR A 1 199 ? 0.182 9.229 27.817 1.00 72.81 199 THR A O 1
ATOM 1542 N N . ALA A 1 200 ? -0.585 8.694 25.772 1.00 72.62 200 ALA A N 1
ATOM 1543 C CA . ALA A 1 200 ? -1.990 8.641 26.167 1.00 72.62 200 ALA A CA 1
ATOM 1544 C C . ALA A 1 200 ? -2.247 7.540 27.210 1.00 72.62 200 ALA A C 1
ATOM 1546 O O . ALA A 1 200 ? -2.904 7.790 28.218 1.00 72.62 200 ALA A O 1
ATOM 1547 N N . VAL A 1 201 ? -1.659 6.354 27.015 1.00 71.06 201 VAL A N 1
ATOM 1548 C CA . VAL A 1 201 ? -1.749 5.243 27.977 1.00 71.06 201 VAL A CA 1
ATOM 1549 C C . VAL A 1 201 ? -1.117 5.617 29.323 1.00 71.06 201 VAL A C 1
ATOM 1551 O O . VAL A 1 201 ? -1.684 5.319 30.371 1.00 71.06 201 VAL A O 1
ATOM 1554 N N . VAL A 1 202 ? 0.037 6.292 29.319 1.00 73.75 202 VAL A N 1
ATOM 1555 C CA . VAL A 1 202 ? 0.701 6.740 30.557 1.00 73.75 202 VAL A CA 1
ATOM 1556 C C . VAL A 1 202 ? -0.140 7.781 31.300 1.00 73.75 202 VAL A C 1
ATOM 1558 O O . VAL A 1 202 ? -0.312 7.655 32.512 1.00 73.75 202 VAL A O 1
ATOM 1561 N N . ASP A 1 203 ? -0.709 8.763 30.596 1.00 73.44 203 ASP A N 1
ATOM 1562 C CA . ASP A 1 203 ? -1.579 9.778 31.203 1.00 73.44 203 ASP A CA 1
ATOM 1563 C C . ASP A 1 203 ? -2.864 9.155 31.791 1.00 73.44 203 ASP A C 1
ATOM 1565 O O . ASP A 1 203 ? -3.375 9.612 32.816 1.00 73.44 203 ASP A O 1
ATOM 1569 N N . GLU A 1 204 ? -3.390 8.091 31.180 1.00 76.50 204 GLU A N 1
ATOM 1570 C CA . GLU A 1 204 ? -4.559 7.359 31.680 1.00 76.50 204 GLU A CA 1
ATOM 1571 C C . GLU A 1 204 ? -4.241 6.545 32.946 1.00 76.50 204 GLU A C 1
ATOM 1573 O O . GLU A 1 204 ? -5.006 6.574 33.913 1.00 76.50 204 GLU A O 1
ATOM 1578 N N . ILE A 1 205 ? -3.062 5.920 33.010 1.00 68.44 205 ILE A N 1
ATOM 1579 C CA . ILE A 1 205 ? -2.562 5.246 34.221 1.00 68.44 205 ILE A CA 1
ATOM 1580 C C . ILE A 1 205 ? -2.315 6.253 35.360 1.00 68.44 205 ILE A C 1
ATOM 1582 O O . ILE A 1 205 ? -2.629 5.965 36.518 1.00 68.44 205 ILE A O 1
ATOM 1586 N N . GLU A 1 206 ? -1.781 7.445 35.067 1.00 69.69 206 GLU A N 1
ATOM 1587 C CA . GLU A 1 206 ? -1.583 8.498 36.076 1.00 69.69 206 GLU A CA 1
ATOM 1588 C C . GLU A 1 206 ? -2.923 9.008 36.643 1.00 69.69 206 GLU A C 1
ATOM 1590 O O . GLU A 1 206 ? -3.033 9.207 37.856 1.00 69.69 206 GLU A O 1
ATOM 1595 N N . LYS A 1 207 ? -3.977 9.129 35.820 1.00 70.25 207 LYS A N 1
ATOM 1596 C CA . LYS A 1 207 ? -5.335 9.482 36.288 1.00 70.25 207 LYS A CA 1
ATOM 1597 C C . LYS A 1 207 ? -5.948 8.423 37.208 1.00 70.25 207 LYS A C 1
ATOM 1599 O O . LYS A 1 207 ? -6.579 8.776 38.207 1.00 70.25 207 LYS A O 1
ATOM 1604 N N . LEU A 1 208 ? -5.740 7.142 36.902 1.00 64.62 208 LEU A N 1
ATOM 1605 C CA . LEU A 1 208 ? -6.220 6.030 37.731 1.00 64.62 208 LEU A CA 1
ATOM 1606 C C . LEU A 1 208 ? -5.503 5.965 39.091 1.00 64.62 208 LEU 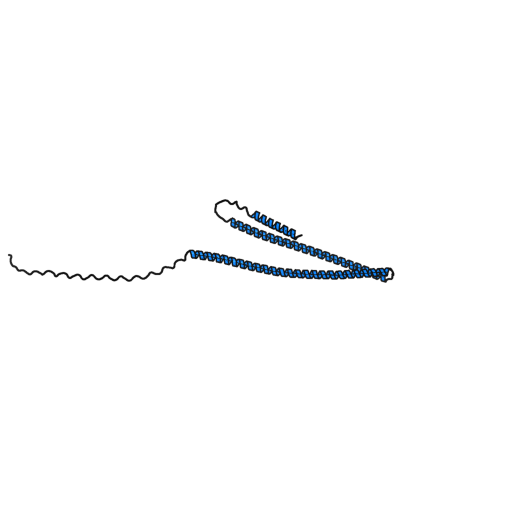A C 1
ATOM 1608 O O . LEU A 1 208 ? -6.126 5.647 40.098 1.00 64.62 208 LEU A O 1
ATOM 1612 N N . ASN A 1 209 ? -4.220 6.334 39.152 1.00 60.25 209 ASN A N 1
ATOM 1613 C CA . ASN A 1 209 ? -3.465 6.381 40.411 1.00 60.25 209 ASN A CA 1
ATOM 1614 C C . ASN A 1 209 ? -3.713 7.657 41.238 1.00 60.25 209 ASN A C 1
ATOM 1616 O O . ASN A 1 209 ? -3.534 7.644 42.455 1.00 60.25 209 ASN A O 1
ATOM 1620 N N . GLY A 1 210 ? -4.128 8.759 40.608 1.00 56.47 210 GLY A N 1
ATOM 1621 C CA . GLY A 1 210 ? -4.421 10.028 41.286 1.00 56.47 210 GLY A CA 1
ATOM 1622 C C . GLY A 1 210 ? -5.771 10.087 42.015 1.00 56.47 210 GLY A C 1
ATOM 1623 O O . GLY A 1 210 ? -6.058 11.093 42.659 1.00 56.47 210 GLY A O 1
ATOM 1624 N N . THR A 1 211 ? -6.607 9.048 41.924 1.00 45.25 211 THR A N 1
ATOM 1625 C CA . THR A 1 211 ? -8.011 9.065 42.382 1.00 45.25 211 THR A CA 1
ATOM 1626 C C . THR A 1 211 ? -8.328 8.121 43.552 1.00 45.25 211 THR A C 1
ATOM 1628 O O . THR A 1 211 ? -9.493 7.801 43.770 1.00 45.25 211 THR A O 1
ATOM 1631 N N . GLN A 1 212 ? -7.347 7.722 44.375 1.00 41.81 212 GLN A N 1
ATOM 1632 C CA . GLN A 1 212 ? -7.638 7.061 45.661 1.00 41.81 212 GLN A CA 1
ATOM 1633 C C . GLN A 1 212 ? -7.626 8.046 46.848 1.00 41.81 212 GLN A C 1
ATOM 1635 O O . GLN A 1 212 ? -6.550 8.444 47.302 1.00 41.81 212 GLN A O 1
ATOM 1640 N N . PRO A 1 213 ? -8.794 8.412 47.417 1.00 44.12 213 PRO A N 1
ATOM 1641 C CA . PRO A 1 213 ? -8.858 9.025 48.733 1.00 44.12 213 PRO A CA 1
ATOM 1642 C C . PRO A 1 213 ? -8.788 7.936 49.816 1.00 44.12 213 PRO A C 1
ATOM 1644 O O . PRO A 1 213 ? -9.685 7.113 49.942 1.00 44.12 213 PRO A O 1
ATOM 1647 N N . GLY A 1 214 ? -7.726 7.978 50.622 1.00 46.75 214 GLY A N 1
ATOM 1648 C CA . GLY A 1 214 ? -7.696 7.452 51.990 1.00 46.75 214 GLY A CA 1
ATOM 1649 C C . GLY A 1 214 ? -7.711 5.929 52.177 1.00 46.75 214 GLY A C 1
ATOM 1650 O O . GLY A 1 214 ? -8.758 5.302 52.217 1.00 46.75 214 GLY A O 1
ATOM 1651 N N . SER A 1 215 ? -6.550 5.362 52.499 1.00 36.41 215 SER A N 1
ATOM 1652 C CA . SER A 1 215 ? -6.437 4.322 53.531 1.00 36.41 215 SER A CA 1
ATOM 1653 C C . SER A 1 215 ? -4.975 4.227 53.948 1.00 36.41 215 SER A C 1
ATOM 1655 O O . SER A 1 215 ? -4.116 3.773 53.193 1.00 36.41 215 SER A O 1
ATOM 1657 N N . GLY A 1 216 ? -4.664 4.764 55.124 1.00 47.47 216 GLY A N 1
ATOM 1658 C CA . GLY A 1 216 ? -3.325 4.691 55.676 1.00 47.47 216 GLY A CA 1
ATOM 1659 C C . GLY A 1 216 ? -3.106 3.347 56.344 1.00 47.47 216 GLY A C 1
ATOM 1660 O O . GLY A 1 216 ? -3.657 3.154 57.411 1.00 47.47 216 GLY A O 1
ATOM 1661 N N . VAL A 1 217 ? -2.256 2.489 55.777 1.00 37.09 217 VAL A N 1
ATOM 1662 C CA . VAL A 1 217 ? -1.362 1.587 56.523 1.00 37.09 217 VAL A CA 1
ATOM 1663 C C . VAL A 1 217 ? -0.177 1.221 55.616 1.00 37.09 217 VAL A C 1
ATOM 1665 O O . VAL A 1 217 ? -0.374 0.728 54.514 1.00 37.09 217 VAL A O 1
ATOM 1668 N N . GLY A 1 218 ? 1.050 1.424 56.108 1.00 40.41 218 GLY A N 1
ATOM 1669 C CA . GLY A 1 218 ? 2.201 0.565 55.792 1.00 40.41 218 GLY A CA 1
ATOM 1670 C C . GLY A 1 218 ? 2.884 0.699 54.422 1.00 40.41 218 GLY A C 1
ATOM 1671 O O . GLY A 1 218 ? 2.557 -0.009 53.484 1.00 40.41 218 GLY A O 1
ATOM 1672 N N . GLY A 1 219 ? 3.936 1.523 54.376 1.00 40.97 219 GLY A N 1
ATOM 1673 C CA . GLY A 1 219 ? 5.195 1.269 53.654 1.00 40.97 219 GLY A CA 1
ATOM 1674 C C . GLY A 1 219 ? 5.165 0.730 52.216 1.00 40.97 219 GLY A C 1
ATOM 1675 O O . GLY A 1 219 ? 5.491 -0.430 52.004 1.00 40.97 219 GLY A O 1
ATOM 1676 N N . CYS A 1 220 ? 4.984 1.613 51.230 1.00 29.73 220 CYS A N 1
ATOM 1677 C CA . CYS A 1 220 ? 5.531 1.445 49.876 1.00 29.73 220 CYS A CA 1
ATOM 1678 C C . CYS A 1 220 ? 6.175 2.773 49.427 1.00 29.73 220 CYS A C 1
ATOM 1680 O O . CYS A 1 220 ? 5.608 3.838 49.696 1.00 29.73 220 CYS A O 1
ATOM 1682 N N . PRO A 1 221 ? 7.366 2.762 48.793 1.00 38.78 221 PRO A N 1
ATOM 1683 C CA . PRO A 1 221 ? 8.041 3.990 48.399 1.00 38.78 221 PRO A CA 1
ATOM 1684 C C . PRO A 1 221 ? 7.235 4.702 47.308 1.00 38.78 221 PRO A C 1
ATOM 1686 O O . PRO A 1 221 ? 6.768 4.074 46.360 1.00 38.78 221 PRO A O 1
ATOM 1689 N N . LYS A 1 222 ? 7.063 6.019 47.482 1.00 43.50 222 LYS A N 1
ATOM 1690 C CA . LYS A 1 222 ? 6.322 6.918 46.587 1.00 43.50 222 LYS A CA 1
ATOM 1691 C C . LYS A 1 222 ? 6.689 6.637 45.129 1.00 43.50 222 LYS A C 1
ATOM 1693 O O . LYS A 1 222 ? 7.864 6.701 44.768 1.00 43.50 222 LYS A O 1
ATOM 1698 N N . SER A 1 223 ? 5.675 6.337 44.324 1.00 46.84 223 SER A N 1
ATOM 1699 C CA . SER A 1 223 ? 5.770 6.152 42.881 1.00 46.84 223 SER A CA 1
ATOM 1700 C C . SER A 1 223 ? 6.457 7.364 42.254 1.00 46.84 223 SER A C 1
ATOM 1702 O O . SER A 1 223 ? 5.916 8.469 42.208 1.00 46.84 223 SER A O 1
ATOM 1704 N N . GLY A 1 224 ? 7.690 7.161 41.793 1.00 47.41 224 GLY A N 1
ATOM 1705 C CA . GLY A 1 224 ? 8.337 8.098 40.888 1.00 47.41 224 GLY A CA 1
ATOM 1706 C C . GLY A 1 224 ? 7.490 8.215 39.624 1.00 47.41 224 GLY A C 1
ATOM 1707 O O . GLY A 1 224 ? 6.935 7.216 39.165 1.00 47.41 224 GLY A O 1
ATOM 1708 N N . SER A 1 225 ? 7.364 9.433 39.088 1.00 54.62 225 SER A N 1
ATOM 1709 C CA . SER A 1 225 ? 6.661 9.695 37.828 1.00 54.62 225 SER A CA 1
ATOM 1710 C C . SER A 1 225 ? 7.067 8.647 36.793 1.00 54.62 225 SER A C 1
ATOM 1712 O O . SER A 1 225 ? 8.263 8.422 36.624 1.00 54.62 225 SER A O 1
ATOM 1714 N N . TRP A 1 226 ? 6.122 8.021 36.095 1.00 49.56 226 TRP A N 1
ATOM 1715 C CA . TRP A 1 226 ? 6.426 6.998 35.083 1.00 49.56 226 TRP A CA 1
ATOM 1716 C C . TRP A 1 226 ? 6.965 7.604 33.775 1.00 49.56 226 TRP A C 1
ATOM 1718 O O . TRP A 1 226 ? 7.467 6.892 32.907 1.00 49.56 226 TRP A O 1
ATOM 1728 N N . ARG A 1 227 ? 6.944 8.938 33.663 1.00 51.12 227 ARG A N 1
ATOM 1729 C CA . ARG A 1 227 ? 7.452 9.728 32.529 1.00 51.12 227 ARG A CA 1
ATOM 1730 C C . ARG A 1 227 ? 8.913 9.437 32.119 1.00 51.12 227 ARG A C 1
ATOM 1732 O O . ARG A 1 227 ? 9.145 9.284 30.920 1.00 51.12 227 ARG A O 1
ATOM 1739 N N . PRO A 1 228 ? 9.900 9.296 33.030 1.00 52.91 228 PRO A N 1
ATOM 1740 C CA . PRO A 1 228 ? 11.280 8.960 32.679 1.00 52.91 228 PRO A CA 1
ATOM 1741 C C . PRO A 1 228 ? 11.417 7.513 32.191 1.00 52.91 228 PRO A C 1
ATOM 1743 O O . PRO A 1 228 ? 12.219 7.244 31.302 1.00 52.91 228 PRO A O 1
ATOM 1746 N N . LEU A 1 229 ? 10.617 6.585 32.734 1.00 52.38 229 LEU A N 1
ATOM 1747 C CA . LEU A 1 229 ? 10.607 5.180 32.317 1.00 52.38 229 LEU A CA 1
ATOM 1748 C C . LEU A 1 229 ? 9.984 5.028 30.926 1.00 52.38 229 LEU A C 1
ATOM 1750 O O . LEU A 1 229 ? 10.569 4.368 30.076 1.00 52.38 229 LEU A O 1
ATOM 1754 N N . ALA A 1 230 ? 8.867 5.701 30.650 1.00 50.78 230 ALA A N 1
ATOM 1755 C CA . ALA A 1 230 ? 8.269 5.732 29.316 1.00 50.78 230 ALA A CA 1
ATOM 1756 C C . ALA A 1 230 ? 9.227 6.335 28.270 1.00 50.78 230 ALA A C 1
ATOM 1758 O O . ALA A 1 230 ? 9.395 5.773 27.189 1.00 50.78 230 ALA A O 1
ATOM 1759 N N . GLY A 1 231 ? 9.931 7.421 28.618 1.00 55.06 231 GLY A N 1
ATOM 1760 C CA . GLY A 1 231 ? 10.983 8.002 27.778 1.00 55.06 231 GLY A CA 1
ATOM 1761 C C . GLY A 1 231 ? 12.162 7.052 27.532 1.00 55.06 231 GLY A C 1
ATOM 1762 O O . GLY A 1 231 ? 12.650 6.962 26.408 1.00 55.06 231 GLY A O 1
ATOM 1763 N N . ALA A 1 232 ? 12.585 6.289 28.546 1.00 55.62 232 ALA A N 1
ATOM 1764 C CA . ALA A 1 232 ? 13.652 5.296 28.421 1.00 55.62 232 ALA A CA 1
ATOM 1765 C C . ALA A 1 232 ? 13.247 4.093 27.551 1.00 55.62 232 ALA A C 1
ATOM 1767 O O . ALA A 1 232 ? 14.046 3.637 26.735 1.00 55.62 232 ALA A O 1
ATOM 1768 N N . TRP A 1 233 ? 12.005 3.610 27.663 1.00 53.91 233 TRP A N 1
ATOM 1769 C CA . TRP A 1 233 ? 11.473 2.547 26.802 1.00 53.91 233 TRP A CA 1
ATOM 1770 C C . TRP A 1 233 ? 11.301 3.013 25.352 1.00 53.91 233 TRP A C 1
ATOM 1772 O O . TRP A 1 233 ? 11.665 2.280 24.434 1.00 53.91 233 TRP A O 1
ATOM 1782 N N . ALA A 1 234 ? 10.833 4.245 25.130 1.00 51.94 234 ALA A N 1
ATOM 1783 C CA . ALA A 1 234 ? 10.761 4.843 23.798 1.00 51.94 234 ALA A CA 1
ATOM 1784 C C . ALA A 1 234 ? 12.159 5.029 23.177 1.00 51.94 234 ALA A C 1
ATOM 1786 O O . ALA A 1 234 ? 12.363 4.696 22.009 1.00 51.94 234 ALA A O 1
ATOM 1787 N N . ALA A 1 235 ? 13.145 5.478 23.961 1.00 53.38 235 ALA A N 1
ATOM 1788 C CA . ALA A 1 235 ? 14.534 5.602 23.520 1.00 53.38 235 ALA A CA 1
ATOM 1789 C C . ALA A 1 235 ? 15.177 4.235 23.220 1.00 53.38 235 ALA A C 1
ATOM 1791 O O . ALA A 1 235 ? 15.873 4.091 22.215 1.00 53.38 235 ALA A O 1
ATOM 1792 N N . ALA A 1 236 ? 14.906 3.211 24.036 1.00 56.34 236 ALA A N 1
ATOM 1793 C CA . ALA A 1 236 ? 15.382 1.847 23.809 1.00 56.34 236 ALA A CA 1
ATOM 1794 C C . ALA A 1 236 ? 14.734 1.203 22.570 1.00 56.34 236 ALA A C 1
ATOM 1796 O O . ALA A 1 236 ? 15.428 0.566 21.776 1.00 56.34 236 ALA A O 1
ATOM 1797 N N . ALA A 1 237 ? 13.432 1.413 22.351 1.00 55.31 237 ALA A N 1
ATOM 1798 C CA . ALA A 1 237 ? 12.735 0.959 21.149 1.00 55.31 237 ALA A CA 1
ATOM 1799 C C . ALA A 1 237 ? 13.251 1.673 19.887 1.00 55.31 237 ALA A C 1
ATOM 1801 O O . ALA A 1 237 ? 13.489 1.024 18.867 1.00 55.31 237 ALA A O 1
ATOM 1802 N N . ALA A 1 238 ? 13.500 2.986 19.965 1.00 53.25 238 ALA A N 1
ATOM 1803 C CA . ALA A 1 238 ? 14.113 3.755 18.885 1.00 53.25 238 ALA A CA 1
ATOM 1804 C C . ALA A 1 238 ? 15.544 3.276 18.577 1.00 53.25 238 ALA A C 1
ATOM 1806 O O . ALA A 1 238 ? 15.887 3.098 17.410 1.00 53.25 238 ALA A O 1
ATOM 1807 N N . ALA A 1 239 ? 16.358 2.986 19.600 1.00 56.16 239 ALA A N 1
ATOM 1808 C CA . ALA A 1 239 ? 17.719 2.470 19.438 1.00 56.16 239 ALA A CA 1
ATOM 1809 C C . ALA A 1 239 ? 17.750 1.048 18.844 1.00 56.16 239 ALA A C 1
ATOM 1811 O O . ALA A 1 239 ? 18.519 0.783 17.919 1.00 56.16 239 ALA A O 1
ATOM 1812 N N . ALA A 1 240 ? 16.880 0.145 19.310 1.00 57.44 240 ALA A N 1
ATOM 1813 C CA . ALA A 1 240 ? 16.765 -1.214 18.778 1.00 57.44 240 ALA A CA 1
ATOM 1814 C C . ALA A 1 240 ? 16.284 -1.229 17.315 1.00 57.44 240 ALA A C 1
ATOM 1816 O O . ALA A 1 240 ? 16.739 -2.044 16.507 1.00 57.44 240 ALA A O 1
ATOM 1817 N N . MET A 1 241 ? 15.393 -0.304 16.944 1.00 56.00 241 MET A N 1
ATOM 1818 C CA . MET A 1 241 ? 14.926 -0.164 15.564 1.00 56.00 241 MET A CA 1
ATOM 1819 C C . MET A 1 241 ? 15.943 0.538 14.655 1.00 56.00 241 MET A C 1
ATOM 1821 O O . MET A 1 241 ? 16.098 0.115 13.510 1.00 56.00 241 MET A O 1
ATOM 1825 N N . ALA A 1 242 ? 16.699 1.522 15.155 1.00 54.78 242 ALA A N 1
ATOM 1826 C CA . ALA A 1 242 ? 17.814 2.135 14.427 1.00 54.78 242 ALA A CA 1
ATOM 1827 C C . ALA A 1 242 ? 18.910 1.108 14.084 1.00 54.78 242 ALA A C 1
ATOM 1829 O O . ALA A 1 242 ? 19.432 1.112 12.969 1.00 54.78 242 ALA A O 1
ATOM 1830 N N . TRP A 1 243 ? 19.191 0.168 14.993 1.00 53.28 243 TRP A N 1
ATOM 1831 C CA . TRP A 1 243 ? 20.112 -0.947 14.745 1.00 53.28 243 TRP A CA 1
ATOM 1832 C C . TRP A 1 243 ? 19.632 -1.871 13.614 1.00 53.28 243 TRP A C 1
ATOM 1834 O O . TRP A 1 243 ? 20.416 -2.239 12.740 1.00 53.28 243 TRP A O 1
ATOM 1844 N N . ARG A 1 244 ? 18.330 -2.195 13.559 1.00 51.06 244 ARG A N 1
ATOM 1845 C CA . ARG A 1 244 ? 17.748 -2.982 12.448 1.00 51.06 244 ARG A CA 1
ATOM 1846 C C . ARG A 1 244 ? 17.762 -2.226 11.120 1.00 51.06 244 ARG A C 1
ATOM 1848 O O . ARG A 1 244 ? 17.914 -2.849 10.076 1.00 51.06 244 ARG A O 1
ATOM 1855 N N . TYR A 1 245 ? 17.629 -0.902 11.152 1.00 45.84 245 TYR A N 1
ATOM 1856 C CA . TYR A 1 245 ? 17.690 -0.059 9.959 1.00 45.84 245 TYR A CA 1
ATOM 1857 C C . TYR A 1 245 ? 19.114 0.034 9.388 1.00 45.84 245 TYR A C 1
ATOM 1859 O O . TYR A 1 245 ? 19.292 -0.064 8.177 1.00 45.84 245 TYR A O 1
ATOM 1867 N N . ALA A 1 246 ? 20.130 0.145 10.253 1.00 49.34 246 ALA A N 1
ATOM 1868 C CA . ALA A 1 246 ? 21.538 0.094 9.857 1.00 49.34 246 ALA A CA 1
ATOM 1869 C C . ALA A 1 246 ? 21.937 -1.286 9.299 1.00 49.34 246 AL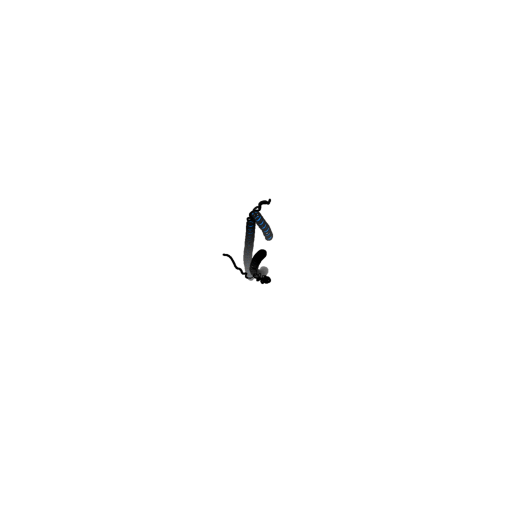A A C 1
ATOM 1871 O O . ALA A 1 246 ? 22.690 -1.358 8.333 1.00 49.34 246 ALA A O 1
ATOM 1872 N N . ALA A 1 247 ? 21.380 -2.368 9.853 1.00 48.31 247 ALA A N 1
ATOM 1873 C CA . ALA A 1 247 ? 21.602 -3.730 9.366 1.00 48.31 247 ALA A CA 1
ATOM 1874 C C . ALA A 1 247 ? 20.904 -4.037 8.024 1.00 48.31 247 ALA A C 1
ATOM 1876 O O . ALA A 1 247 ? 21.353 -4.917 7.303 1.00 48.31 247 ALA A O 1
ATOM 1877 N N . ALA A 1 248 ? 19.820 -3.331 7.680 1.00 40.97 248 ALA A N 1
ATOM 1878 C CA . ALA A 1 248 ? 19.092 -3.504 6.415 1.00 40.97 248 ALA A CA 1
ATOM 1879 C C . ALA A 1 248 ? 19.586 -2.584 5.276 1.00 40.97 248 ALA A C 1
ATOM 1881 O O . ALA A 1 248 ? 19.072 -2.663 4.160 1.00 40.97 248 ALA A O 1
ATOM 1882 N N . ALA A 1 249 ? 20.522 -1.674 5.570 1.00 41.94 249 ALA A N 1
ATOM 1883 C CA . ALA A 1 249 ? 21.133 -0.751 4.612 1.00 41.94 249 ALA A CA 1
ATOM 1884 C C . ALA A 1 249 ? 22.504 -1.226 4.080 1.00 41.94 249 ALA A C 1
ATOM 1886 O O . ALA A 1 249 ? 23.033 -0.590 3.167 1.00 41.94 249 ALA A O 1
ATOM 1887 N N . GLN A 1 250 ? 23.064 -2.305 4.645 1.00 39.50 250 GLN A N 1
ATOM 1888 C CA . GLN A 1 250 ? 24.216 -3.055 4.116 1.00 39.50 250 GLN A CA 1
ATOM 1889 C C . GLN A 1 250 ? 23.737 -4.180 3.197 1.00 39.50 250 GLN A C 1
ATOM 1891 O O . GLN A 1 250 ? 24.449 -4.450 2.206 1.00 39.50 250 GLN A O 1
#

Sequence (250 aa):
GTDGTSAQGMQGPPGKAGRRGPVGFPGSPGPKGPEGPEGPPGRPPPEQEAWEKMLDDYQGVITSLEDRSAHSAKKVNEDLGALYQQAALYHTRAQMLSRSTAKLREWLRGRWLELRQSFMNSVSLQQEVHHMGLRTDTSGVDVVVNLDKATHAAQRQMQKATEVKSFAERTLTIAHQEVARAKQEIWQNITQNITQNMTAVVDEIEKLNGTQPGSGVGGCPKSGSWRPLAGAWAAAAAAAMAWRYAAAAQ

Foldseek 3Di:
DDDDDDDDDDDDDDDDDDDDDDDDDDDDDDDDDDDDDDDDDDDDDPVVVVVVVVVVVVVVVVVVVVVVVVVVVVVVVVVVVVVVVVVVVVVVVVVVVVVVVVVVVVVVVVLVVVLVVLVVVLVVLVVVLVVCVVPDDPVNVVSVVVSVVSVVVSVVSVVVVVVVVVVVVVVVVVVVVVVVVVVVVVVVVVLVVVLVVLVVVLVVVVVVVVPDDDDDDDDDPDDDRCVVVSVVVSVVVVVVVVVVVVVVVD

Secondary structure (DSSP, 8-state):
--------PPPPPPPPPPPPPPPPPPPPPPPPPPPPPPPPPPPPPHHHHHHHHHHHHHHHHHHHHHHHHHHHHHHHHHHHHHHHHHHHHHHHHHHHHHHHHHHHHHHHHHHHHHHHHHHHHHHHHHHHHHHHTTS-STHHHHHHHHHHHHHHHHHHHHHHHHHHHHHHHHHHHHHHHHHHHHHHHHHHHHHHHHHHHHHHHHHHHHHHHTT------S-------SHHHHHHHHHHHHHHHHHHHHHT--